Protein AF-0000000076183794 (afdb_homodimer)

Organism: Mytilus galloprovincialis (NCBI:txid29158)

Structure (mmCIF, N/CA/C/O backbone):
data_AF-0000000076183794-model_v1
#
loop_
_entity.id
_entity.type
_entity.pdbx_description
1 polymer 'Regulator of nonsense transcripts 3'
#
loop_
_atom_site.group_PDB
_atom_site.id
_atom_site.type_symbol
_atom_site.label_atom_id
_atom_site.label_alt_id
_atom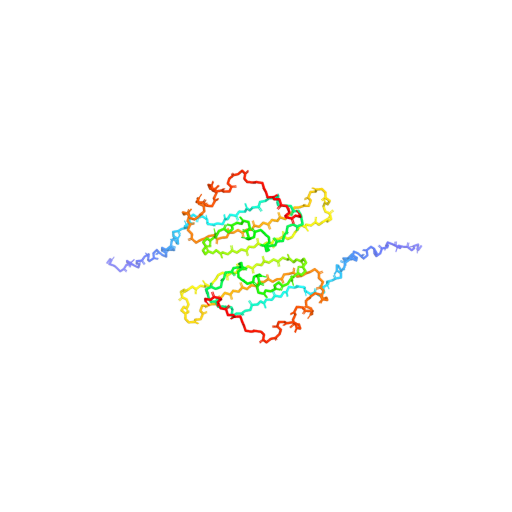_site.label_comp_id
_atom_site.label_asym_id
_atom_site.label_entity_id
_atom_site.label_seq_id
_atom_site.pdbx_PDB_ins_code
_atom_site.Cartn_x
_atom_site.Cartn_y
_atom_site.Cartn_z
_atom_site.occupancy
_atom_site.B_iso_or_equiv
_atom_site.auth_seq_id
_atom_site.auth_comp_id
_atom_site.auth_asym_id
_atom_site.auth_atom_id
_atom_site.pdbx_PDB_model_num
ATOM 1 N N . MET A 1 1 ? -16.891 21.219 58.156 1 28.23 1 MET A N 1
ATOM 2 C CA . MET A 1 1 ? -17.688 20.875 57 1 28.23 1 MET A CA 1
ATOM 3 C C . MET A 1 1 ? -16.828 20.75 55.75 1 28.23 1 MET A C 1
ATOM 5 O O . MET A 1 1 ? -17.328 20.5 54.656 1 28.23 1 MET A O 1
ATOM 9 N N . ALA A 1 2 ? -15.625 21.156 55.719 1 36 2 ALA A N 1
ATOM 10 C CA . ALA A 1 2 ? -14.844 21.609 54.562 1 36 2 ALA A CA 1
ATOM 11 C C . ALA A 1 2 ? -14.336 20.406 53.75 1 36 2 ALA A C 1
ATOM 13 O O . ALA A 1 2 ? -13.633 20.594 52.75 1 36 2 ALA A O 1
ATOM 14 N N . LEU A 1 3 ? -14.18 19.359 54.344 1 37.94 3 LEU A N 1
ATOM 15 C CA . LEU A 1 3 ? -13.203 18.344 53.969 1 37.94 3 LEU A CA 1
ATOM 16 C C . LEU A 1 3 ? -13.539 17.766 52.594 1 37.94 3 LEU A C 1
ATOM 18 O O . LEU A 1 3 ? -12.688 17.141 51.969 1 37.94 3 LEU A O 1
ATOM 22 N N . ASP A 1 4 ? -14.812 17.281 52.438 1 36.25 4 ASP A N 1
ATOM 23 C CA . ASP A 1 4 ? -14.992 16.203 51.5 1 36.25 4 ASP A CA 1
ATOM 24 C C . ASP A 1 4 ? -14.758 16.688 50.062 1 36.25 4 ASP A C 1
ATOM 26 O O . ASP A 1 4 ? -15.406 16.203 49.125 1 36.25 4 ASP A O 1
ATOM 30 N N . ASP A 1 5 ? -14.32 17.891 49.812 1 34.5 5 ASP A N 1
ATOM 31 C CA . ASP A 1 5 ? -14.117 18.391 48.438 1 34.5 5 ASP A CA 1
ATOM 32 C C . ASP A 1 5 ? -13.219 17.453 47.656 1 34.5 5 ASP A C 1
ATOM 34 O O . ASP A 1 5 ? -12.016 17.688 47.531 1 34.5 5 ASP A O 1
ATOM 38 N N . GLN A 1 6 ? -13.102 16.141 48.156 1 39.16 6 GLN A N 1
ATOM 39 C CA . GLN A 1 6 ? -12.398 15.258 47.219 1 39.16 6 GLN A CA 1
ATOM 40 C C . GLN A 1 6 ? -12.82 15.523 45.781 1 39.16 6 GLN A C 1
ATOM 42 O O . GLN A 1 6 ? -13.977 15.297 45.406 1 39.16 6 GLN A O 1
ATOM 47 N N . GLU A 1 7 ? -12.391 16.547 45.156 1 37.31 7 GLU A N 1
ATOM 48 C CA . GLU A 1 7 ? -12.422 17.047 43.781 1 37.31 7 GLU A CA 1
ATOM 49 C C . GLU A 1 7 ? -12.461 15.891 42.781 1 37.31 7 GLU A C 1
ATOM 51 O O . GLU A 1 7 ? -11.625 14.992 42.812 1 37.31 7 GLU A O 1
ATOM 56 N N . LYS A 1 8 ? -13.641 15.383 42.312 1 38.81 8 LYS A N 1
ATOM 57 C CA . LYS A 1 8 ? -14.031 14.695 41.094 1 38.81 8 LYS A CA 1
ATOM 58 C C . LYS A 1 8 ? -13.086 15.039 39.938 1 38.81 8 LYS A C 1
ATOM 60 O O . LYS A 1 8 ? -13.172 16.125 39.375 1 38.81 8 LYS A O 1
ATOM 65 N N . LYS A 1 9 ? -11.789 14.984 40.125 1 38.97 9 LYS A N 1
ATOM 66 C CA . LYS A 1 9 ? -10.93 14.945 38.938 1 38.97 9 LYS A CA 1
ATOM 67 C C . LYS A 1 9 ? -11.578 14.133 37.844 1 38.97 9 LYS A C 1
ATOM 69 O O . LYS A 1 9 ? -11.727 12.914 37.938 1 38.97 9 LYS A O 1
ATOM 74 N N . SER A 1 10 ? -12.781 14.555 37.375 1 37.31 10 SER A N 1
ATOM 75 C CA . SER A 1 10 ? -13.359 14.117 36.094 1 37.31 10 SER A CA 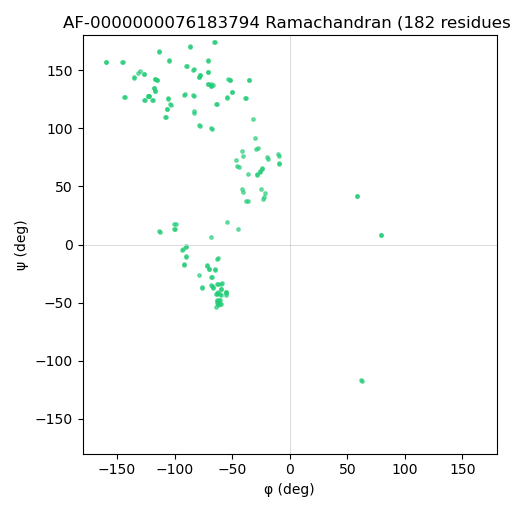1
ATOM 76 C C . SER A 1 10 ? -12.273 13.742 35.094 1 37.31 10 SER A C 1
ATOM 78 O O . SER A 1 10 ? -11.344 14.516 34.875 1 37.31 10 SER A O 1
ATOM 80 N N . SER A 1 11 ? -11.742 12.594 35.125 1 37.84 11 SER A N 1
ATOM 81 C CA . SER A 1 11 ? -11.023 11.914 34.031 1 37.84 11 SER A CA 1
ATOM 82 C C . SER A 1 11 ? -11.43 12.469 32.688 1 37.84 11 SER A C 1
ATOM 84 O O . SER A 1 11 ? -12.516 12.172 32.188 1 37.84 11 SER A O 1
ATOM 86 N N . GLU A 1 12 ? -11.633 13.812 32.438 1 35.75 12 GLU A N 1
ATOM 87 C CA . GLU A 1 12 ? -11.719 14.344 31.062 1 35.75 12 GLU A CA 1
ATOM 88 C C . GLU A 1 12 ? -10.922 13.492 30.094 1 35.75 12 GLU A C 1
ATOM 90 O O . GLU A 1 12 ? -9.688 13.445 30.172 1 35.75 12 GLU A O 1
ATOM 95 N N . ARG A 1 13 ? -11.188 12.312 29.922 1 37.16 13 ARG A N 1
ATOM 96 C CA . ARG A 1 13 ? -10.766 11.664 28.688 1 37.16 13 ARG A CA 1
ATOM 97 C C . ARG A 1 13 ? -10.609 12.672 27.547 1 37.16 13 ARG A C 1
ATOM 99 O O . ARG A 1 13 ? -11.586 13.297 27.141 1 37.16 13 ARG A O 1
ATOM 106 N N . LYS A 1 14 ? -9.672 13.688 27.594 1 39.44 14 LYS A N 1
ATOM 107 C CA . LYS A 1 14 ? -9.25 14.469 26.438 1 39.44 14 LYS A CA 1
ATOM 108 C C . LYS A 1 14 ? -9.797 13.875 25.141 1 39.44 14 LYS A C 1
ATOM 110 O O . LYS A 1 14 ? -9.484 12.734 24.797 1 39.44 14 LYS A O 1
ATOM 115 N N . ARG A 1 15 ? -11.047 13.93 24.844 1 40.22 15 ARG A N 1
ATOM 116 C CA . ARG A 1 15 ? -11.609 13.695 23.531 1 40.22 15 ARG A CA 1
ATOM 117 C C . ARG A 1 15 ? -10.57 13.953 22.438 1 40.22 15 ARG A C 1
ATOM 119 O O . ARG A 1 15 ? -10.102 15.078 22.266 1 40.22 15 ARG A O 1
ATOM 126 N N . GLU A 1 16 ? -9.609 13.25 22.359 1 42.25 16 GLU A N 1
ATOM 127 C CA . GLU A 1 16 ? -8.836 13.359 21.125 1 42.25 16 GLU A CA 1
ATOM 128 C C . GLU A 1 16 ? -9.664 13.977 20 1 42.25 16 GLU A C 1
ATOM 130 O O . GLU A 1 16 ? -10.781 13.531 19.734 1 42.25 16 GLU A O 1
ATOM 135 N N . LYS A 1 17 ? -9.984 15.234 19.875 1 46.25 17 LYS A N 1
ATOM 136 C CA . LYS A 1 17 ? -10.562 15.867 18.688 1 46.25 17 LYS A CA 1
ATOM 137 C C . LYS A 1 17 ? -10.539 14.93 17.484 1 46.25 17 LYS A C 1
ATOM 139 O O . LYS A 1 17 ? -9.469 14.531 17.031 1 46.25 17 LYS A O 1
ATOM 144 N N . GLU A 1 18 ? -11.398 14.023 17.422 1 52.69 18 GLU A N 1
ATOM 145 C CA . GLU A 1 18 ? -11.555 13.031 16.375 1 52.69 18 GLU A CA 1
ATOM 146 C C . GLU A 1 18 ? -11.461 13.672 14.984 1 52.69 18 GLU A C 1
ATOM 148 O O . GLU A 1 18 ? -12.344 14.43 14.586 1 52.69 18 GLU A O 1
ATOM 153 N N . SER A 1 19 ? -10.336 14.141 14.656 1 64.31 19 SER A N 1
ATOM 154 C CA . SER A 1 19 ? -10.18 14.641 13.297 1 64.31 19 SER A CA 1
ATOM 155 C C . SER A 1 19 ? -10.914 13.758 12.297 1 64.31 19 SER A C 1
ATOM 157 O O . SER A 1 19 ? -11.094 12.562 12.531 1 64.31 19 SER A O 1
ATOM 159 N N . PRO A 1 20 ? -11.805 14.469 11.492 1 71 20 PRO A N 1
ATOM 160 C CA . PRO A 1 20 ? -12.484 13.688 10.453 1 71 20 PRO A CA 1
ATOM 161 C C . PRO A 1 20 ? -1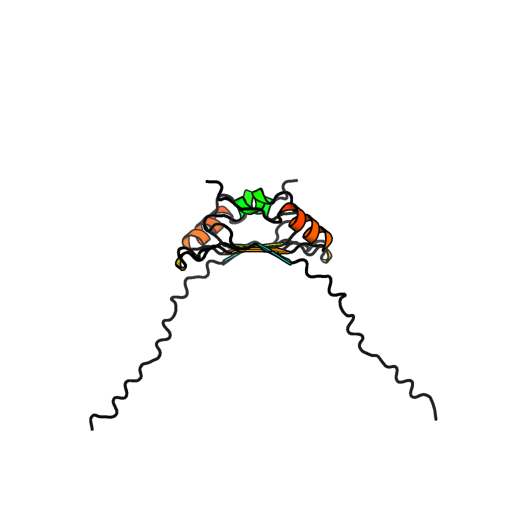1.594 12.594 9.859 1 71 20 PRO A C 1
ATOM 163 O O . PRO A 1 20 ? -10.375 12.742 9.812 1 71 20 PRO A O 1
ATOM 166 N N . PRO A 1 21 ? -12.25 11.5 9.609 1 76.06 21 PRO A N 1
ATOM 167 C CA . PRO A 1 21 ? -11.477 10.391 9.055 1 76.06 21 PRO A CA 1
ATOM 168 C C . PRO A 1 21 ? -10.703 10.773 7.789 1 76.06 21 PRO A C 1
ATOM 170 O O . PRO A 1 21 ? -11.25 11.445 6.914 1 76.06 21 PRO A O 1
ATOM 173 N N . THR A 1 22 ? -9.578 10.625 7.625 1 93.12 22 THR A N 1
ATOM 174 C CA . THR A 1 22 ? -8.734 10.961 6.488 1 93.12 22 THR A CA 1
ATOM 175 C C . THR A 1 22 ? -8.477 9.734 5.617 1 93.12 22 THR A C 1
ATOM 177 O O . THR A 1 22 ? -7.652 9.773 4.703 1 93.12 22 THR A O 1
ATOM 180 N N . LYS A 1 23 ? -9.242 8.656 5.836 1 95.25 23 LYS A N 1
ATOM 181 C CA . LYS A 1 23 ? -9.07 7.41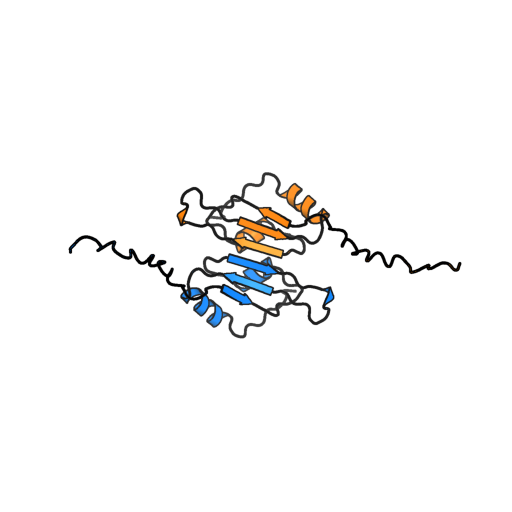4 5.086 1 95.25 23 LYS A CA 1
ATOM 182 C C . LYS A 1 23 ? -9.977 7.387 3.855 1 95.25 23 LYS A C 1
ATOM 184 O O . LYS A 1 23 ? -11.164 7.688 3.947 1 95.25 23 LYS A O 1
ATOM 189 N N . VAL A 1 24 ? -9.484 7.125 2.709 1 96.88 24 VAL A N 1
ATOM 190 C CA . VAL A 1 24 ? -10.203 7.012 1.445 1 96.88 24 VAL A CA 1
ATOM 191 C C . VAL A 1 24 ? -10.078 5.59 0.904 1 96.88 24 VAL A C 1
ATOM 193 O O . VAL A 1 24 ? -8.984 5.031 0.862 1 96.88 24 VAL A O 1
ATOM 196 N N . LEU A 1 25 ? -11.25 5.02 0.488 1 96.5 25 LEU A N 1
ATOM 197 C CA . LEU A 1 25 ? -11.281 3.719 -0.17 1 96.5 25 LEU A CA 1
ATOM 198 C C . LEU A 1 25 ? -11.539 3.869 -1.665 1 96.5 25 LEU A C 1
ATOM 200 O O . LEU A 1 25 ? -12.469 4.574 -2.068 1 96.5 25 LEU A O 1
ATOM 204 N N . ILE A 1 26 ? -10.703 3.336 -2.471 1 97.06 26 ILE A N 1
ATOM 205 C CA . ILE A 1 26 ? -10.898 3.229 -3.912 1 97.06 26 ILE A CA 1
ATOM 206 C C . ILE A 1 26 ? -11.289 1.8 -4.277 1 97.06 26 ILE A C 1
ATOM 208 O O . ILE A 1 26 ? -10.516 0.864 -4.078 1 97.06 26 ILE A O 1
ATOM 212 N N . ARG A 1 27 ? -12.477 1.736 -4.863 1 95.25 27 ARG A N 1
ATOM 213 C CA . ARG A 1 27 ? -13.031 0.417 -5.148 1 95.25 27 ARG A CA 1
ATOM 214 C C . ARG A 1 27 ? -13.117 0.173 -6.652 1 95.25 27 ARG A C 1
ATOM 216 O O . ARG A 1 27 ? -12.883 1.085 -7.449 1 95.25 27 ARG A O 1
ATOM 223 N N . ARG A 1 28 ? -13.328 -1.072 -6.984 1 94.44 28 ARG A N 1
ATOM 224 C CA . ARG A 1 28 ? -13.594 -1.55 -8.336 1 94.44 28 ARG A CA 1
ATOM 225 C C . ARG A 1 28 ? -12.445 -1.19 -9.273 1 94.44 28 ARG A C 1
ATOM 227 O O . ARG A 1 28 ? -12.672 -0.685 -10.375 1 94.44 28 ARG A O 1
ATOM 234 N N . LEU A 1 29 ? -11.328 -1.351 -8.789 1 96.25 29 LEU A N 1
ATOM 235 C CA . LEU A 1 29 ? -10.141 -1.219 -9.625 1 96.25 29 LEU A CA 1
ATOM 236 C C . LEU A 1 29 ? -9.93 -2.471 -10.469 1 96.25 29 LEU A C 1
ATOM 238 O O . LEU A 1 29 ? -10.219 -3.582 -10.023 1 96.25 29 LEU A O 1
ATOM 242 N N . PRO A 1 30 ? -9.414 -2.268 -11.664 1 95.5 30 PRO A N 1
ATOM 243 C CA . PRO A 1 30 ? -9.172 -3.439 -12.508 1 95.5 30 PRO A CA 1
ATOM 244 C C . PRO A 1 30 ? -8.367 -4.523 -11.789 1 95.5 30 PRO A C 1
ATOM 246 O O . PRO A 1 30 ? -7.441 -4.211 -11.031 1 95.5 30 PRO A O 1
ATOM 249 N N . PRO A 1 31 ? -8.727 -5.797 -12.039 1 95.44 31 PRO A N 1
ATOM 250 C CA . PRO A 1 31 ? -8.055 -6.891 -11.336 1 95.44 31 PRO A CA 1
ATOM 251 C C . PRO A 1 31 ? -6.574 -7 -11.688 1 95.44 31 PRO A C 1
ATOM 253 O O . PRO A 1 31 ? -5.797 -7.57 -10.914 1 95.44 31 PRO A O 1
ATOM 256 N N . SER A 1 32 ? -6.113 -6.492 -12.758 1 93.5 32 SER A N 1
ATOM 257 C CA . SER A 1 32 ? -4.73 -6.602 -13.211 1 93.5 32 SER A CA 1
ATOM 258 C C . SER A 1 32 ? -3.9 -5.41 -12.742 1 93.5 32 SER A C 1
ATOM 260 O O . SER A 1 32 ? -2.688 -5.371 -12.961 1 93.5 32 SER A O 1
ATOM 262 N N . LEU A 1 33 ? -4.492 -4.477 -12.133 1 94.75 33 LEU A N 1
ATOM 263 C CA . LEU A 1 33 ? -3.795 -3.275 -11.68 1 94.75 33 LEU A CA 1
ATOM 264 C C . LEU A 1 33 ? -2.801 -3.605 -10.578 1 94.75 33 LEU A C 1
ATOM 266 O O . LEU A 1 33 ? -3.111 -4.383 -9.672 1 94.75 33 LEU A O 1
ATOM 270 N N . THR A 1 34 ? -1.667 -3.021 -10.672 1 94.19 34 THR A N 1
ATOM 271 C CA . THR A 1 34 ? -0.65 -3.193 -9.641 1 94.19 34 THR A CA 1
ATOM 272 C C . THR A 1 34 ? -0.555 -1.95 -8.758 1 94.19 34 THR A C 1
ATOM 274 O O . THR A 1 34 ? -0.988 -0.867 -9.156 1 94.19 34 THR A O 1
ATOM 277 N N . PRO A 1 35 ? -0.041 -2.102 -7.625 1 96.38 35 PRO A N 1
ATOM 278 C CA . PRO A 1 35 ? 0.132 -0.91 -6.789 1 96.38 35 PRO A CA 1
ATOM 279 C C . PRO A 1 35 ? 1.025 0.142 -7.445 1 96.38 35 PRO A C 1
ATOM 281 O O . PRO A 1 35 ? 0.788 1.343 -7.285 1 96.38 35 PRO A O 1
ATOM 284 N N . GLU A 1 36 ? 1.992 -0.258 -8.188 1 94.06 36 GLU A N 1
ATOM 285 C CA . GLU A 1 36 ? 2.879 0.667 -8.883 1 94.06 36 GLU A CA 1
ATOM 286 C C . GLU A 1 36 ? 2.107 1.518 -9.891 1 94.06 36 GLU A C 1
ATOM 288 O O . GLU A 1 36 ? 2.232 2.744 -9.898 1 94.06 36 GLU A O 1
ATOM 293 N N . THR A 1 37 ? 1.378 0.816 -10.68 1 93.31 37 THR A N 1
ATOM 294 C CA . THR A 1 37 ? 0.623 1.493 -11.734 1 93.31 37 THR A CA 1
ATOM 295 C C . THR A 1 37 ? -0.412 2.439 -11.125 1 93.31 37 THR A C 1
ATOM 297 O O . THR A 1 37 ? -0.591 3.561 -11.609 1 93.31 37 THR A O 1
ATOM 300 N N . LEU A 1 38 ? -1.049 2.021 -10.117 1 95.88 38 LEU A N 1
ATOM 301 C CA . LEU A 1 38 ? -2.057 2.865 -9.484 1 95.88 38 LEU A CA 1
ATOM 302 C C . LEU A 1 38 ? -1.426 4.137 -8.922 1 95.88 38 LEU A C 1
ATOM 304 O O . LEU A 1 38 ? -1.926 5.238 -9.164 1 95.88 38 LEU A O 1
ATOM 308 N N . LEU A 1 39 ? -0.35 3.951 -8.211 1 95.88 39 LEU A N 1
ATOM 309 C CA . LEU A 1 39 ? 0.295 5.105 -7.59 1 95.88 39 LEU A CA 1
ATOM 310 C C . LEU A 1 39 ? 0.799 6.078 -8.656 1 95.88 39 LEU A C 1
ATOM 312 O O . LEU A 1 39 ? 0.771 7.293 -8.453 1 95.88 39 LEU A O 1
ATOM 316 N N . GLU A 1 40 ? 1.203 5.523 -9.711 1 92.94 40 GLU A N 1
ATOM 317 C CA . GLU A 1 40 ? 1.603 6.383 -10.82 1 92.94 40 GLU A CA 1
ATOM 318 C C . GLU A 1 40 ? 0.42 7.191 -11.344 1 92.94 40 GLU A C 1
ATOM 320 O O . GLU A 1 40 ? 0.552 8.391 -11.617 1 92.94 40 GLU A O 1
ATOM 325 N N . GLN A 1 41 ? -0.702 6.59 -11.469 1 92.75 41 GLN A N 1
ATOM 326 C CA . GLN A 1 41 ? -1.896 7.258 -11.977 1 92.75 41 GLN A CA 1
ATOM 327 C C . GLN A 1 41 ? -2.396 8.312 -11 1 92.75 41 GLN A C 1
ATOM 329 O O . GLN A 1 41 ? -2.926 9.352 -11.406 1 92.75 41 GLN A O 1
ATOM 334 N N . LEU A 1 42 ? -2.135 8.109 -9.789 1 95.06 42 LEU A N 1
ATOM 335 C CA . LEU A 1 42 ? -2.648 9 -8.75 1 95.06 42 LEU A CA 1
ATOM 336 C C . LEU A 1 42 ? -1.673 10.141 -8.477 1 95.06 42 LEU A C 1
ATOM 338 O O . LEU A 1 42 ? -2.012 11.102 -7.781 1 95.06 42 LEU A O 1
ATOM 342 N N . SER A 1 43 ? -0.501 10.055 -9.016 1 92.5 43 SER A N 1
ATOM 343 C CA . SER A 1 43 ? 0.547 11.023 -8.703 1 92.5 43 SER A CA 1
ATOM 344 C C . SER A 1 43 ? 0.242 12.383 -9.32 1 92.5 43 SER A C 1
ATOM 346 O O . SER A 1 43 ? -0.325 12.469 -10.414 1 92.5 43 SER A O 1
ATOM 348 N N . PRO A 1 44 ? 0.748 13.352 -8.508 1 93.81 44 PRO A N 1
ATOM 349 C CA . PRO A 1 44 ? 1.386 13.383 -7.188 1 93.81 44 PRO A CA 1
ATOM 350 C C . PRO A 1 44 ? 0.381 13.281 -6.043 1 93.81 44 PRO A C 1
ATOM 352 O O . PRO A 1 44 ? -0.743 13.781 -6.152 1 93.81 44 PRO A O 1
ATOM 355 N N . LEU A 1 45 ? 0.769 12.625 -5.012 1 94.75 45 LEU A N 1
ATOM 356 C CA . LEU A 1 45 ? -0.021 12.531 -3.787 1 94.75 45 LEU A CA 1
ATOM 357 C C . LEU A 1 45 ? 0.716 13.172 -2.615 1 94.75 45 LEU A C 1
ATOM 359 O O . LEU A 1 45 ? 1.943 13.094 -2.529 1 94.75 45 LEU A O 1
ATOM 363 N N . PRO A 1 46 ? -0.064 13.828 -1.787 1 93.81 46 PRO A N 1
ATOM 364 C CA . PRO A 1 46 ? 0.57 14.242 -0.534 1 93.81 46 PRO A CA 1
ATOM 365 C C . PRO A 1 46 ? 0.99 13.062 0.337 1 93.81 46 PRO A C 1
ATOM 367 O O . PRO A 1 46 ? 0.766 11.906 -0.035 1 93.81 46 PRO A O 1
ATOM 370 N N . SER A 1 47 ? 1.688 13.352 1.469 1 93.25 47 SER A N 1
ATOM 371 C CA . SER A 1 47 ? 2.051 12.297 2.41 1 93.25 47 SER A CA 1
ATOM 372 C C . SER A 1 47 ? 0.841 11.445 2.775 1 93.25 47 SER A C 1
ATOM 374 O O . SER A 1 47 ? -0.23 11.969 3.082 1 93.25 47 SER A O 1
ATOM 376 N N . HIS A 1 48 ? 1.062 10.203 2.688 1 96.25 48 HIS A N 1
ATOM 377 C CA . HIS A 1 48 ? -0.082 9.32 2.881 1 96.25 48 HIS A CA 1
ATOM 378 C C . HIS A 1 48 ? 0.367 7.906 3.244 1 96.25 48 HIS A C 1
ATOM 380 O O . HIS A 1 48 ? 1.521 7.539 3.014 1 96.25 48 HIS A O 1
ATOM 386 N N . GLU A 1 49 ? -0.503 7.172 3.881 1 96.88 49 GLU A N 1
ATOM 387 C CA . GLU A 1 49 ? -0.423 5.719 3.965 1 96.88 49 GLU A CA 1
ATOM 388 C C . GLU A 1 49 ? -1.163 5.059 2.805 1 96.88 49 GLU A C 1
ATOM 390 O O . GLU A 1 49 ? -2.119 5.621 2.27 1 96.88 49 GLU A O 1
ATOM 395 N N . PHE A 1 50 ? -0.737 3.904 2.48 1 98.44 50 PHE A N 1
ATOM 396 C CA . PHE A 1 50 ? -1.282 3.256 1.293 1 98.44 50 PHE A CA 1
ATOM 397 C C . PHE A 1 50 ? -1.417 1.754 1.51 1 98.44 50 PHE A C 1
ATOM 399 O O . PHE A 1 50 ? -0.469 1.097 1.945 1 98.44 50 PHE A O 1
ATOM 406 N N . TYR A 1 51 ? -2.625 1.25 1.266 1 98 51 TYR A N 1
ATOM 407 C CA . TYR A 1 51 ? -2.914 -0.177 1.346 1 98 51 TYR A CA 1
ATOM 408 C C . TYR A 1 51 ? -3.539 -0.681 0.051 1 98 51 TYR A C 1
ATOM 410 O O . TYR A 1 51 ? -4.57 -0.167 -0.389 1 98 51 TYR A O 1
ATOM 418 N N . PHE A 1 52 ? -2.943 -1.668 -0.527 1 98.69 52 PHE A N 1
ATOM 419 C CA . PHE A 1 52 ? -3.383 -2.242 -1.794 1 98.69 52 PHE A CA 1
ATOM 420 C C . PHE A 1 52 ? -3.684 -3.727 -1.64 1 98.69 52 PHE A C 1
ATOM 422 O O . PHE A 1 52 ? -2.834 -4.496 -1.183 1 98.69 52 PHE A O 1
ATOM 429 N N . VAL A 1 53 ? -4.84 -4.086 -2.072 1 97.31 53 VAL A N 1
ATOM 430 C CA . VAL A 1 53 ? -5.309 -5.465 -1.977 1 97.31 53 VAL A CA 1
ATOM 431 C C . VAL A 1 53 ? -5.582 -6.016 -3.375 1 97.31 53 VAL A C 1
ATOM 433 O O . VAL A 1 53 ? -6.391 -5.465 -4.121 1 97.31 53 VAL A O 1
ATOM 436 N N . ARG A 1 54 ? -4.957 -7.082 -3.656 1 95.88 54 ARG A N 1
ATOM 437 C CA . ARG A 1 54 ? -5.113 -7.68 -4.98 1 95.88 54 ARG A CA 1
ATOM 438 C C . ARG A 1 54 ? -6.504 -8.281 -5.145 1 95.88 54 ARG A C 1
ATOM 440 O O . ARG A 1 54 ? -7.156 -8.633 -4.16 1 95.88 54 ARG A O 1
ATOM 447 N N . ALA A 1 55 ? -6.832 -8.398 -6.422 1 95.75 55 ALA A N 1
ATOM 448 C CA . ALA A 1 55 ? -8.117 -9.023 -6.734 1 95.75 55 ALA A CA 1
ATOM 449 C C . ALA A 1 55 ? -8.109 -10.508 -6.383 1 95.75 55 ALA A C 1
ATOM 451 O O . ALA A 1 55 ? -7.098 -11.195 -6.578 1 95.75 55 ALA A O 1
ATOM 452 N N . ASP A 1 56 ? -9.203 -10.953 -5.766 1 94.81 56 ASP A N 1
ATOM 453 C CA . ASP A 1 56 ? -9.453 -12.383 -5.629 1 94.81 56 ASP A CA 1
ATOM 454 C C . ASP A 1 56 ? -9.984 -12.977 -6.934 1 94.81 56 ASP A C 1
ATOM 456 O O . ASP A 1 56 ? -11.172 -12.844 -7.238 1 94.81 56 ASP A O 1
ATOM 460 N N . MET A 1 57 ? -9.086 -13.633 -7.617 1 93.56 57 MET A N 1
ATOM 461 C CA . MET A 1 57 ? -9.406 -14.062 -8.977 1 93.56 57 MET A CA 1
ATOM 462 C C . MET A 1 57 ? -10.453 -15.172 -8.961 1 93.56 57 MET A C 1
ATOM 464 O O . MET A 1 57 ? -11.086 -15.438 -9.984 1 93.56 57 MET A O 1
ATOM 468 N N . SER A 1 58 ? -10.57 -15.828 -7.855 1 95 58 SER A N 1
ATOM 469 C CA . SER A 1 58 ? -11.586 -16.875 -7.77 1 95 58 SER A CA 1
ATOM 470 C C . SER A 1 58 ? -12.992 -16.312 -7.941 1 95 58 SER A C 1
ATOM 472 O O . SER A 1 58 ? -13.93 -17.047 -8.227 1 95 58 SER A O 1
ATOM 474 N N . LEU A 1 59 ? -13.164 -15.086 -7.906 1 96.06 59 LEU A N 1
ATOM 475 C CA . LEU A 1 59 ? -14.461 -14.43 -7.992 1 96.06 59 LEU A CA 1
ATOM 476 C C . LEU A 1 59 ? -14.82 -14.125 -9.438 1 96.06 59 LEU A C 1
ATOM 478 O O . LEU A 1 59 ? -15.898 -13.594 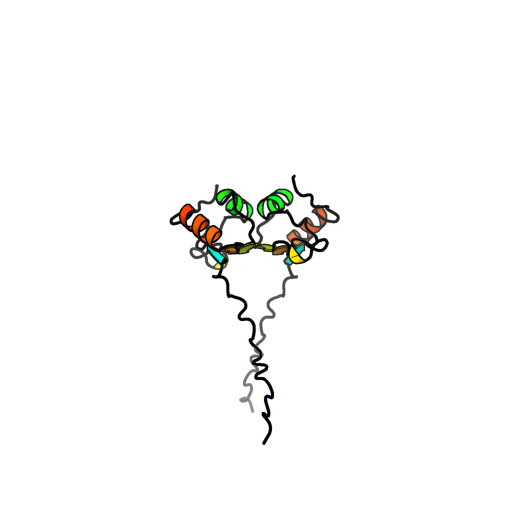-9.719 1 96.06 59 LEU A O 1
ATOM 482 N N . GLY A 1 60 ? -13.938 -14.445 -10.367 1 95.38 60 GLY A N 1
ATOM 483 C CA . GLY A 1 60 ? -14.227 -14.297 -11.781 1 95.38 60 GLY A CA 1
ATOM 484 C C . GLY A 1 60 ? -14.477 -12.852 -12.195 1 95.38 60 GLY A C 1
ATOM 485 O O . GLY A 1 60 ? -13.633 -11.984 -11.969 1 95.38 60 GLY A O 1
ATOM 486 N N . GLN A 1 61 ? -15.672 -12.586 -12.664 1 94.5 61 GLN A N 1
ATOM 487 C CA . GLN A 1 61 ? -16.031 -11.281 -13.195 1 94.5 61 GLN A CA 1
ATOM 488 C C . GLN A 1 61 ? -16.156 -10.242 -12.086 1 94.5 61 GLN A C 1
ATOM 490 O O . GLN A 1 61 ? -16.109 -9.039 -12.344 1 94.5 61 GLN A O 1
ATOM 495 N N . ASN A 1 62 ? -16.281 -10.688 -10.852 1 96 62 ASN A N 1
ATOM 496 C CA . ASN A 1 62 ? -16.438 -9.781 -9.727 1 96 62 ASN A CA 1
ATOM 497 C C . ASN A 1 62 ? -15.117 -9.586 -8.984 1 96 62 ASN A C 1
ATOM 499 O O . ASN A 1 62 ? -15.102 -9.141 -7.832 1 96 62 ASN A O 1
ATOM 503 N N . ALA A 1 63 ? -14.031 -9.977 -9.742 1 97 63 ALA A N 1
ATOM 504 C CA . ALA A 1 63 ? -12.711 -9.797 -9.148 1 97 63 ALA A CA 1
ATOM 505 C C . ALA A 1 63 ? -12.211 -8.375 -9.336 1 97 63 ALA A C 1
ATOM 507 O O . ALA A 1 63 ? -11.961 -7.938 -10.461 1 97 63 ALA A O 1
ATOM 508 N N . PHE A 1 64 ? -12.094 -7.664 -8.203 1 95.81 64 PHE A N 1
ATOM 509 C CA . PHE A 1 64 ? -11.594 -6.297 -8.25 1 95.81 64 PHE A CA 1
ATOM 510 C C . PHE A 1 64 ? -10.484 -6.086 -7.227 1 95.81 64 PHE A C 1
ATOM 512 O O . PHE A 1 64 ? -10.469 -6.75 -6.188 1 95.81 64 PHE A O 1
ATOM 519 N N . THR A 1 65 ? -9.625 -5.227 -7.602 1 96.44 65 THR A N 1
ATOM 520 C CA . THR A 1 65 ? -8.625 -4.738 -6.656 1 96.44 65 THR A CA 1
ATOM 521 C C . THR A 1 65 ? -9.188 -3.6 -5.812 1 96.44 65 THR A C 1
ATOM 523 O O . THR A 1 65 ? -10.117 -2.904 -6.234 1 96.44 65 THR A O 1
ATOM 526 N N . ARG A 1 66 ? -8.672 -3.494 -4.586 1 97.44 66 ARG A N 1
ATOM 527 C CA . ARG A 1 66 ? -9.023 -2.377 -3.717 1 97.44 66 ARG A CA 1
ATOM 528 C C . ARG A 1 66 ? -7.773 -1.663 -3.213 1 97.44 66 ARG A C 1
ATOM 530 O O . ARG A 1 66 ? -6.715 -2.281 -3.057 1 97.44 66 ARG A O 1
ATOM 537 N N . ALA A 1 67 ? -7.965 -0.362 -3.047 1 98.06 67 ALA A N 1
ATOM 538 C CA . ALA A 1 67 ? -6.879 0.405 -2.439 1 98.06 67 ALA A CA 1
ATOM 539 C C . ALA A 1 67 ? -7.41 1.362 -1.377 1 98.06 67 ALA A C 1
ATOM 541 O O . ALA A 1 67 ? -8.492 1.928 -1.53 1 98.06 67 ALA A O 1
ATOM 542 N N . TYR A 1 68 ? -6.625 1.524 -0.324 1 98 68 TYR A N 1
ATOM 543 C CA . TYR A 1 68 ? -6.887 2.471 0.754 1 98 68 TYR A CA 1
ATOM 544 C C . TYR A 1 68 ? -5.777 3.51 0.852 1 98 68 TYR A C 1
ATOM 546 O O . TYR A 1 68 ? -4.594 3.168 0.803 1 98 68 TYR A O 1
ATOM 554 N N . ILE A 1 69 ? -6.258 4.711 0.984 1 97.81 69 ILE A N 1
ATOM 555 C CA . ILE A 1 69 ? -5.316 5.793 1.235 1 97.81 69 ILE A CA 1
ATOM 556 C C . ILE A 1 69 ? -5.691 6.516 2.527 1 97.81 69 ILE A C 1
ATOM 558 O O . ILE A 1 69 ? -6.852 6.875 2.73 1 97.81 69 ILE A O 1
ATOM 562 N N . ASN A 1 70 ? -4.742 6.648 3.393 1 96.75 70 ASN A N 1
ATOM 563 C CA . ASN A 1 70 ? -4.914 7.469 4.59 1 96.75 70 ASN A CA 1
ATOM 564 C C . ASN A 1 70 ? -4.109 8.766 4.5 1 96.75 70 ASN A C 1
ATOM 566 O O . ASN A 1 70 ? -2.883 8.742 4.613 1 96.75 70 ASN A O 1
ATOM 570 N N . PHE A 1 71 ? -4.844 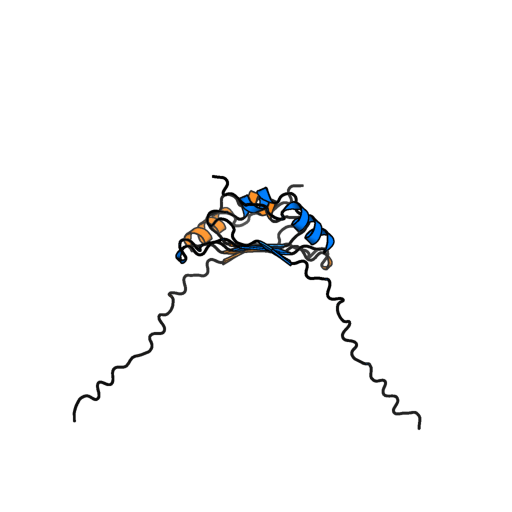9.852 4.359 1 96.12 71 PHE A N 1
ATOM 571 C CA . PHE A 1 71 ? -4.191 11.156 4.254 1 96.12 71 PHE A CA 1
ATOM 572 C C . PHE A 1 71 ? -3.941 11.742 5.637 1 96.12 71 PHE A C 1
ATOM 574 O O . PHE A 1 71 ? -4.422 11.211 6.641 1 96.12 71 PHE A O 1
ATOM 581 N N . GLN A 1 72 ? -3.158 12.836 5.559 1 91.94 72 GLN A N 1
ATOM 582 C CA . GLN A 1 72 ? -2.805 13.477 6.824 1 91.94 72 GLN A CA 1
ATOM 583 C C . GLN A 1 72 ? -3.805 14.57 7.188 1 91.94 72 GLN A C 1
ATOM 585 O O . GLN A 1 72 ? -3.855 15.016 8.336 1 91.94 72 GLN A O 1
ATOM 590 N N . SER A 1 73 ? -4.594 15.031 6.223 1 93.25 73 SER A N 1
ATOM 591 C CA . SER A 1 73 ? -5.543 16.109 6.484 1 93.25 73 SER A CA 1
ATOM 592 C C . SER A 1 73 ? -6.824 15.93 5.676 1 93.25 73 SER A C 1
ATOM 594 O O . SER A 1 73 ? -6.816 15.281 4.625 1 93.25 73 SER A O 1
ATOM 596 N N . TYR A 1 74 ? -7.852 16.547 6.18 1 93.56 74 TYR A N 1
ATOM 597 C CA . TYR A 1 74 ? -9.117 16.5 5.465 1 93.56 74 TYR A CA 1
ATOM 598 C C . TYR A 1 74 ? -9.039 17.281 4.16 1 93.56 74 TYR A C 1
ATOM 600 O O . TYR A 1 74 ? -9.727 16.953 3.189 1 93.56 74 TYR A O 1
ATOM 608 N N . GLU A 1 75 ? -8.297 18.344 4.203 1 95.38 75 GLU A N 1
ATOM 609 C CA . GLU A 1 75 ? -8.086 19.125 2.984 1 95.38 75 GLU A CA 1
ATOM 610 C C . GLU A 1 75 ? -7.523 18.25 1.865 1 95.38 75 GLU A C 1
ATOM 612 O O . GLU A 1 75 ? -7.957 18.359 0.715 1 95.38 75 GLU A O 1
ATOM 617 N N . ASP A 1 76 ? -6.617 17.391 2.203 1 95.94 76 ASP A N 1
ATOM 618 C CA . ASP A 1 76 ? -6.023 16.484 1.217 1 95.94 76 ASP A CA 1
ATOM 619 C C . ASP A 1 76 ? -7.051 15.492 0.687 1 95.94 76 ASP A C 1
ATOM 621 O O . ASP A 1 76 ? -7.027 15.133 -0.492 1 95.94 76 ASP A O 1
ATOM 625 N N . VAL A 1 77 ? -7.914 15.047 1.559 1 95.94 77 VAL A N 1
ATOM 626 C CA . VAL A 1 77 ? -8.984 14.148 1.144 1 95.94 77 VAL A CA 1
ATOM 627 C C . VAL A 1 77 ? -9.867 14.836 0.111 1 95.94 77 VAL A C 1
ATOM 629 O O . VAL A 1 77 ? -10.195 14.258 -0.928 1 95.94 77 VAL A O 1
ATOM 632 N N . TYR A 1 78 ? -10.242 16.047 0.427 1 94.62 78 TYR A N 1
ATOM 633 C CA . TYR A 1 78 ? -11.109 16.812 -0.454 1 94.62 78 TYR A CA 1
ATOM 634 C C . TYR A 1 78 ? -10.461 17.016 -1.819 1 94.62 78 TYR A C 1
ATOM 636 O O . TYR A 1 78 ? -11.102 16.797 -2.852 1 94.62 78 TYR A O 1
ATOM 644 N N . ASN A 1 79 ? -9.242 17.484 -1.859 1 96 79 ASN A N 1
ATOM 645 C CA . ASN A 1 79 ? -8.516 17.688 -3.107 1 96 79 ASN A CA 1
ATOM 646 C C . ASN A 1 79 ? -8.438 16.422 -3.936 1 96 79 ASN A C 1
ATOM 648 O O . ASN A 1 79 ? -8.602 16.453 -5.156 1 96 79 ASN A O 1
ATOM 652 N N . PHE A 1 80 ? -8.188 15.344 -3.219 1 96.38 80 PHE A N 1
ATOM 653 C CA . PHE A 1 80 ? -8.102 14.055 -3.893 1 96.38 80 PHE A CA 1
ATOM 654 C C . PHE A 1 80 ? -9.445 13.688 -4.527 1 96.38 80 PHE A C 1
ATOM 656 O O . PHE A 1 80 ? -9.492 13.289 -5.691 1 96.38 80 PHE A O 1
ATOM 663 N N . ARG A 1 81 ? -10.477 13.758 -3.824 1 94.38 81 ARG A N 1
ATOM 664 C CA . ARG A 1 81 ? -11.805 13.414 -4.32 1 94.38 81 ARG A CA 1
ATOM 665 C C . ARG A 1 81 ? -12.195 14.289 -5.504 1 94.38 81 ARG A C 1
ATOM 667 O O . ARG A 1 81 ? -12.766 13.805 -6.484 1 94.38 81 ARG A O 1
ATOM 674 N N . ASP A 1 82 ? -11.906 15.555 -5.371 1 95.31 82 ASP A N 1
ATOM 675 C CA . ASP A 1 82 ? -12.211 16.484 -6.449 1 95.31 82 ASP A CA 1
ATOM 676 C C . ASP A 1 82 ? -11.484 16.109 -7.734 1 95.31 82 ASP A C 1
ATOM 678 O O . ASP A 1 82 ? -12.039 16.219 -8.828 1 95.31 82 ASP A O 1
ATOM 682 N N . GLN A 1 83 ? -10.336 15.695 -7.59 1 93.94 83 GLN A N 1
ATOM 683 C CA . GLN A 1 83 ? -9.516 15.359 -8.742 1 93.94 83 GLN A CA 1
ATOM 684 C C . GLN A 1 83 ? -9.938 14.023 -9.344 1 93.94 83 GLN A C 1
ATOM 686 O O . GLN A 1 83 ? -9.914 13.852 -10.57 1 93.94 83 GLN A O 1
ATOM 691 N N . PHE A 1 84 ? -10.312 13.109 -8.516 1 93.56 84 PHE A N 1
ATOM 692 C CA . PHE A 1 84 ? -10.516 11.758 -9.031 1 93.56 84 PHE A CA 1
ATOM 693 C C . PHE A 1 84 ? -11.984 11.367 -8.953 1 93.56 84 PHE A C 1
ATOM 695 O O . PHE A 1 84 ? -12.336 10.195 -9.133 1 93.56 84 PHE A O 1
ATOM 702 N N . ASP A 1 85 ? -12.727 12.297 -8.703 1 90 85 ASP A N 1
ATOM 703 C CA . ASP A 1 85 ? -14.164 12.016 -8.703 1 90 85 ASP A CA 1
ATOM 704 C C . ASP A 1 85 ? -14.641 11.594 -10.094 1 90 85 ASP A C 1
ATOM 706 O O . ASP A 1 85 ? -14.406 12.305 -11.07 1 90 85 ASP A O 1
ATOM 710 N N . GLY A 1 86 ? -15.211 10.422 -10.281 1 88.38 86 GLY A N 1
ATOM 711 C CA . GLY A 1 86 ? -15.695 9.914 -11.562 1 88.38 86 GLY A CA 1
ATOM 712 C C . GLY A 1 86 ? -14.586 9.375 -12.445 1 88.38 86 GLY A C 1
ATOM 713 O O . GLY A 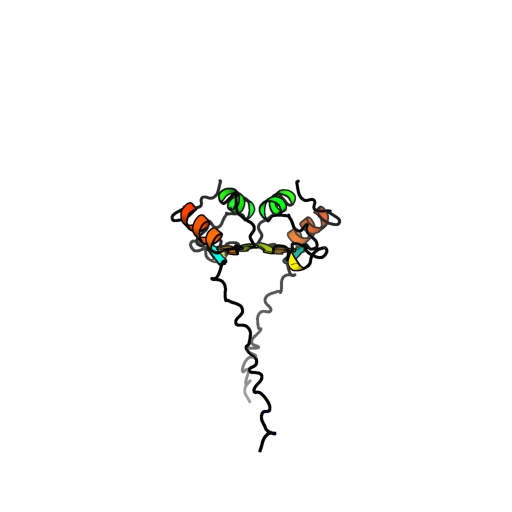1 86 ? -14.805 9.109 -13.625 1 88.38 86 GLY A O 1
ATOM 714 N N . TYR A 1 87 ? -13.469 9.289 -11.906 1 89.44 87 TYR A N 1
ATOM 715 C CA . TYR A 1 87 ? -12.32 8.805 -12.664 1 89.44 87 TYR A CA 1
ATOM 716 C C . TYR A 1 87 ? -12.445 7.309 -12.93 1 89.44 87 TYR A C 1
ATOM 718 O O . TYR A 1 87 ? -12.898 6.551 -12.07 1 89.44 87 TYR A O 1
ATOM 726 N N . VAL A 1 88 ? -12.109 6.898 -14.141 1 89.31 88 VAL A N 1
ATOM 727 C CA . VAL A 1 88 ? -12.094 5.492 -14.516 1 89.31 88 VAL A CA 1
ATOM 728 C C . VAL A 1 88 ? -10.656 5 -14.633 1 89.31 88 VAL A C 1
ATOM 730 O O . VAL A 1 88 ? -9.875 5.527 -15.43 1 89.31 88 VAL A O 1
ATOM 733 N N . PHE A 1 89 ? -10.344 4.043 -13.758 1 90.06 89 PHE A N 1
ATOM 734 C CA . PHE A 1 89 ? -8.992 3.496 -13.789 1 90.06 89 PHE A CA 1
ATOM 735 C C . PHE A 1 89 ? -8.875 2.402 -14.844 1 90.06 89 PHE A C 1
ATOM 737 O O . PHE A 1 89 ? -9.73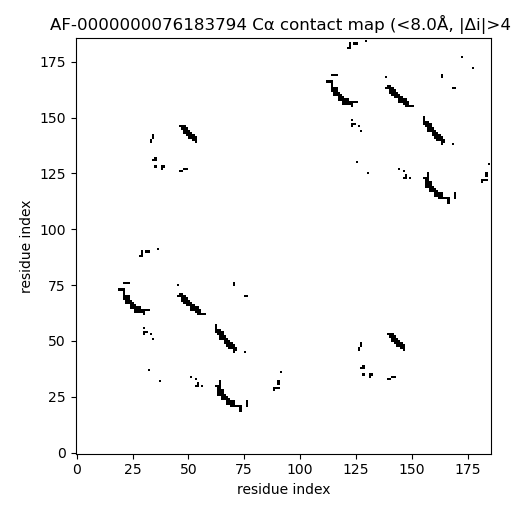4 1.522 -14.93 1 90.06 89 PHE A O 1
ATOM 744 N N . VAL A 1 90 ? -7.824 2.592 -15.703 1 83 90 VAL A N 1
ATOM 745 C CA . VAL A 1 90 ? -7.594 1.626 -16.781 1 83 90 VAL A CA 1
ATOM 746 C C . VAL A 1 90 ? -6.254 0.927 -16.562 1 83 90 VAL A C 1
ATOM 748 O O . VAL A 1 90 ? -5.363 1.468 -15.906 1 83 90 VAL A O 1
ATOM 751 N N . ASP A 1 91 ? -6.219 -0.437 -16.875 1 75.81 91 ASP A N 1
ATOM 752 C CA . ASP A 1 91 ? -4.973 -1.192 -16.812 1 75.81 91 ASP A CA 1
ATOM 753 C C . ASP A 1 91 ? -3.992 -0.733 -17.891 1 75.81 91 ASP A C 1
ATOM 755 O O . ASP A 1 91 ? -4.406 -0.241 -18.938 1 75.81 91 ASP A O 1
ATOM 759 N N . GLY A 1 92 ? -3.066 0.06 -17.609 1 59.09 92 GLY A N 1
ATOM 760 C CA . GLY A 1 92 ? -2.109 0.365 -18.656 1 59.09 92 GLY A CA 1
ATOM 761 C C . GLY A 1 92 ? -1.713 -0.85 -19.484 1 59.09 92 GLY A C 1
ATOM 762 O O . GLY A 1 92 ? -0.699 -1.491 -19.203 1 59.09 92 GLY A O 1
ATOM 763 N N . LYS A 1 93 ? -2.537 -1.603 -19.875 1 47.5 93 LYS A N 1
ATOM 764 C CA . LYS A 1 93 ? -1.975 -2.432 -20.938 1 47.5 93 LYS A CA 1
ATOM 765 C C . LYS A 1 93 ? -1.738 -1.615 -22.203 1 47.5 93 LYS A C 1
ATOM 767 O O . LYS A 1 93 ? -2.42 -0.615 -22.453 1 47.5 93 LYS A O 1
ATOM 772 N N . MET B 1 1 ? -26.438 -57.656 17.875 1 29.17 1 MET B N 1
ATOM 773 C CA . MET B 1 1 ? -25.203 -57 18.266 1 29.17 1 MET B CA 1
ATOM 774 C C . MET B 1 1 ? -24.703 -56.062 17.156 1 29.17 1 MET B C 1
ATOM 776 O O . MET B 1 1 ? -23.5 -55.969 16.922 1 29.17 1 MET B O 1
ATOM 780 N N . ALA B 1 2 ? -25.438 -55.75 16.219 1 35.44 2 ALA B N 1
ATOM 781 C CA . ALA B 1 2 ? -25 -55.062 15.008 1 35.44 2 ALA B CA 1
ATOM 782 C C . ALA B 1 2 ? -24.25 -53.781 15.344 1 35.44 2 ALA B C 1
ATOM 784 O O . ALA B 1 2 ? -24.375 -53.25 16.453 1 35.44 2 ALA B O 1
ATOM 785 N N . LEU B 1 3 ? -23.156 -53.562 14.453 1 35.06 3 LEU B N 1
ATOM 786 C CA . LEU B 1 3 ? -22.125 -52.594 14.133 1 35.06 3 LEU B CA 1
ATOM 787 C C . LEU B 1 3 ? -22.719 -51.188 14.055 1 35.06 3 LEU B C 1
ATOM 789 O O . LEU B 1 3 ? -23.562 -50.906 13.188 1 35.06 3 LEU B O 1
ATOM 793 N N . ASP B 1 4 ? -23.078 -50.594 15.164 1 35.03 4 ASP B N 1
ATOM 794 C CA . ASP B 1 4 ? -23.203 -49.188 15.469 1 35.03 4 ASP B CA 1
ATOM 795 C C . ASP B 1 4 ? -22.125 -48.375 14.766 1 35.03 4 ASP B C 1
ATOM 797 O O . ASP B 1 4 ? -21 -48.25 15.266 1 35.03 4 ASP B O 1
ATOM 801 N N . ASP B 1 5 ? -21.766 -48.75 13.5 1 34.75 5 ASP B N 1
ATOM 802 C CA . ASP B 1 5 ? -20.875 -48.062 12.57 1 34.75 5 ASP B CA 1
ATOM 803 C C . ASP B 1 5 ? -21.172 -46.562 12.531 1 34.75 5 ASP B C 1
ATOM 805 O O . ASP B 1 5 ? -21.812 -46.094 11.602 1 34.75 5 ASP B O 1
ATOM 809 N N . GLN B 1 6 ? -21.969 -46.094 13.539 1 37.94 6 GLN B N 1
ATOM 810 C CA . GLN B 1 6 ? -22.062 -44.625 13.492 1 37.94 6 GLN B CA 1
ATOM 811 C C . GLN B 1 6 ? -20.703 -44 13.188 1 37.94 6 GLN B C 1
ATOM 813 O O . GLN B 1 6 ? -19.766 -44.125 13.977 1 37.94 6 GLN B O 1
ATOM 818 N N . GLU B 1 7 ? -20.312 -43.969 12.016 1 36.38 7 GLU B N 1
ATOM 819 C CA . GLU B 1 7 ? -19.203 -43.375 11.258 1 36.38 7 GLU B CA 1
ATOM 820 C C . GLU B 1 7 ? -18.766 -42.062 11.867 1 36.38 7 GLU B C 1
ATOM 822 O O . GLU B 1 7 ? -19.594 -41.25 12.266 1 36.38 7 GLU B O 1
ATOM 827 N N . LYS B 1 8 ? -17.531 -41.969 12.555 1 34.81 8 LYS B N 1
ATOM 828 C CA . LYS B 1 8 ? -16.531 -40.938 12.844 1 34.81 8 LYS B CA 1
ATOM 829 C C . LYS B 1 8 ? -16.609 -39.812 11.828 1 34.81 8 LYS B C 1
ATOM 831 O O . LYS B 1 8 ? -16.125 -39.938 10.703 1 34.81 8 LYS B O 1
ATOM 836 N N . LYS B 1 9 ? -17.766 -39.406 11.406 1 36.62 9 LYS B N 1
ATOM 837 C CA . LYS B 1 9 ? -17.672 -38.094 10.727 1 36.62 9 LYS B CA 1
ATOM 838 C C . LYS B 1 9 ? -16.672 -37.188 11.43 1 36.62 9 LYS B C 1
ATOM 840 O O . LYS B 1 9 ? -17 -36.562 12.445 1 36.62 9 LYS B O 1
ATOM 845 N N . SER B 1 10 ? -15.531 -37.75 11.953 1 34.78 10 SER B N 1
ATOM 846 C CA . SER B 1 10 ? -14.445 -36.844 12.32 1 34.78 10 SER B CA 1
ATOM 847 C C . SER B 1 10 ? -14.445 -35.594 11.438 1 34.78 10 SER B C 1
ATOM 849 O O . SER B 1 10 ? -14.477 -35.719 10.211 1 34.78 10 SER B O 1
ATOM 851 N N . SER B 1 11 ? -15.18 -34.625 11.664 1 37.53 11 SER B N 1
ATOM 852 C CA . SER B 1 11 ? -15.07 -33.219 11.227 1 37.53 11 SER B CA 1
ATOM 853 C C . SER B 1 11 ? -13.641 -32.875 10.844 1 37.53 11 SER B C 1
ATOM 855 O O . SER B 1 11 ? -12.781 -32.719 11.719 1 37.53 11 SER B O 1
ATOM 857 N N . GLU B 1 12 ? -12.836 -33.656 10.086 1 35.34 12 GLU B N 1
ATOM 858 C CA . GLU B 1 12 ? -11.609 -33.188 9.43 1 35.34 12 GLU B CA 1
ATOM 859 C C . GLU B 1 12 ? -11.664 -31.719 9.102 1 35.34 12 GLU B C 1
ATOM 861 O O . GLU B 1 12 ? -12.461 -31.281 8.273 1 35.34 12 GLU B O 1
ATOM 866 N N . ARG B 1 13 ? -11.82 -30.875 9.984 1 37.25 13 ARG B N 1
ATOM 867 C CA . ARG B 1 13 ? -11.375 -29.5 9.758 1 37.25 13 ARG B CA 1
ATOM 868 C C . ARG B 1 13 ? -10.25 -29.453 8.734 1 37.25 13 ARG B C 1
ATOM 870 O O . ARG B 1 13 ? -9.156 -29.984 8.977 1 37.25 13 ARG B O 1
ATOM 877 N N . LYS B 1 14 ? -10.438 -29.859 7.457 1 39.38 14 LYS B N 1
ATOM 878 C CA . LYS B 1 14 ? -9.555 -29.562 6.332 1 39.38 14 LYS B CA 1
ATOM 879 C C . LYS B 1 14 ? -8.5 -28.547 6.723 1 39.38 14 LYS B C 1
ATOM 881 O O . LYS B 1 14 ? -8.828 -27.406 7.078 1 39.38 14 LYS B O 1
ATOM 886 N N . ARG B 1 15 ? -7.555 -28.828 7.535 1 39.84 15 ARG B N 1
ATOM 887 C CA . ARG B 1 15 ? -6.336 -28.047 7.715 1 39.84 15 ARG B CA 1
ATOM 888 C C . ARG B 1 15 ? -6.031 -27.219 6.473 1 39.84 15 ARG B C 1
ATOM 890 O O . ARG B 1 15 ? -5.77 -27.766 5.402 1 39.84 15 ARG B O 1
ATOM 897 N N . GLU B 1 16 ? -6.777 -26.344 6.152 1 42.06 16 GLU B N 1
ATOM 898 C CA . GLU B 1 16 ? -6.246 -25.406 5.156 1 42.06 16 GLU B CA 1
ATOM 899 C C . GLU B 1 16 ? -4.723 -25.469 5.094 1 42.06 16 GLU B C 1
ATOM 901 O O . GLU B 1 16 ? -4.051 -25.359 6.121 1 42.06 16 GLU B O 1
ATOM 906 N N . LYS B 1 17 ? -4.012 -26.438 4.562 1 45.88 17 LYS B N 1
ATOM 907 C CA . LYS B 1 17 ? -2.576 -26.391 4.285 1 45.88 17 LYS B CA 1
ATOM 908 C C . LYS B 1 17 ? -2.016 -24.984 4.484 1 45.88 17 LYS B C 1
ATOM 910 O O . LYS B 1 17 ? -2.396 -24.062 3.77 1 45.88 17 LYS B O 1
ATOM 915 N N . GLU B 1 18 ? -1.842 -24.594 5.633 1 52.16 18 GLU B N 1
ATOM 916 C CA . GLU B 1 18 ? -1.289 -23.297 6.035 1 52.16 18 GLU B CA 1
ATOM 917 C C . GLU B 1 18 ? -0.067 -22.938 5.195 1 52.16 18 GLU B C 1
ATOM 919 O O . GLU B 1 18 ? 0.981 -23.578 5.309 1 52.16 18 GLU B O 1
ATOM 924 N N . SER B 1 19 ? -0.264 -22.719 3.963 1 64.5 19 SER B N 1
ATOM 925 C CA . SER B 1 19 ? 0.865 -22.25 3.168 1 64.5 19 SER B CA 1
ATOM 926 C C . SER B 1 19 ? 1.726 -21.281 3.957 1 64.5 19 SER B C 1
ATOM 928 O O . SER B 1 19 ? 1.232 -20.594 4.859 1 64.5 19 SER B O 1
ATOM 930 N N . PRO B 1 20 ? 3.057 -21.641 3.99 1 71.12 20 PRO B N 1
ATOM 931 C CA . PRO B 1 20 ? 3.955 -20.703 4.668 1 71.12 20 PRO B CA 1
ATOM 932 C C . PRO B 1 20 ? 3.551 -19.25 4.461 1 71.12 20 PRO B C 1
ATOM 934 O O . PRO B 1 20 ? 2.98 -18.891 3.422 1 71.12 20 PRO B O 1
ATOM 937 N N . PRO B 1 21 ? 3.723 -18.516 5.523 1 75.88 21 PRO B N 1
ATOM 938 C CA . PRO B 1 21 ? 3.344 -17.109 5.418 1 75.88 21 PRO B CA 1
ATOM 939 C C . PRO B 1 21 ? 4.02 -16.391 4.25 1 75.88 21 PRO B C 1
ATOM 941 O O . PRO B 1 21 ? 5.219 -16.578 4.02 1 75.88 21 PRO B O 1
ATOM 944 N N . THR B 1 22 ? 3.48 -15.789 3.441 1 93.12 22 THR B N 1
ATOM 945 C CA . THR B 1 22 ? 4 -15.086 2.275 1 93.12 22 THR B CA 1
ATOM 946 C C . THR B 1 22 ? 4.102 -13.586 2.549 1 93.12 22 THR B C 1
ATOM 948 O O . THR B 1 22 ? 4.352 -12.797 1.635 1 93.12 22 THR B O 1
ATOM 951 N N . LYS B 1 23 ? 3.979 -13.188 3.812 1 95.19 23 LYS B N 1
ATOM 952 C CA . LYS B 1 23 ? 4.035 -11.773 4.195 1 95.19 23 LYS B CA 1
ATOM 953 C C . LYS B 1 23 ? 5.461 -11.359 4.539 1 95.19 23 LYS B C 1
ATOM 955 O O . LYS B 1 23 ? 6.152 -12.047 5.289 1 95.19 23 LYS B O 1
ATOM 960 N N . VAL B 1 24 ? 5.977 -10.32 4 1 96.88 24 VAL B N 1
ATOM 961 C CA . VAL B 1 24 ? 7.297 -9.75 4.25 1 96.88 24 VAL B CA 1
ATOM 962 C C . VAL B 1 24 ? 7.152 -8.344 4.828 1 96.88 24 VAL B C 1
ATOM 964 O O . VAL B 1 24 ? 6.395 -7.527 4.305 1 96.88 24 VAL B O 1
ATOM 967 N N . LEU B 1 25 ? 7.918 -8.094 5.93 1 96.44 25 LEU B N 1
ATOM 968 C CA . LEU B 1 25 ? 7.984 -6.762 6.52 1 96.44 25 LEU B CA 1
ATOM 969 C C . LEU B 1 25 ? 9.32 -6.094 6.199 1 96.44 25 LEU B C 1
ATOM 971 O O . LEU B 1 25 ? 10.375 -6.699 6.367 1 96.44 25 LEU B O 1
ATOM 975 N N . ILE B 1 26 ? 9.281 -4.934 5.652 1 97 26 ILE B N 1
ATOM 976 C CA . ILE B 1 26 ? 10.453 -4.082 5.449 1 97 26 ILE B CA 1
ATOM 977 C C . ILE B 1 26 ? 10.453 -2.955 6.477 1 97 26 ILE B C 1
ATOM 979 O O . ILE B 1 26 ? 9.555 -2.109 6.48 1 97 26 ILE B O 1
ATOM 983 N N . ARG B 1 27 ? 11.539 -2.965 7.238 1 95.12 27 ARG B N 1
ATOM 984 C CA . ARG B 1 27 ? 11.609 -2.02 8.352 1 95.12 27 ARG B CA 1
ATOM 985 C C . ARG B 1 27 ? 12.711 -0.991 8.125 1 95.12 27 ARG B C 1
ATOM 987 O O . ARG B 1 27 ? 13.5 -1.115 7.184 1 95.12 27 ARG B O 1
ATOM 994 N N . ARG B 1 28 ? 12.656 0.034 8.922 1 94.38 28 ARG B N 1
ATOM 995 C CA . ARG B 1 28 ? 13.672 1.083 9.008 1 94.38 28 ARG B CA 1
ATOM 996 C C . ARG B 1 28 ? 13.875 1.76 7.66 1 94.38 28 ARG B C 1
ATOM 998 O O . ARG B 1 28 ? 15.016 1.947 7.223 1 94.38 28 ARG B O 1
ATOM 1005 N N . LEU B 1 29 ? 12.836 1.987 7.035 1 96.12 29 LEU B N 1
ATOM 1006 C CA . LEU B 1 29 ? 12.859 2.785 5.812 1 96.12 29 LEU B CA 1
ATOM 1007 C C . LEU B 1 29 ? 12.953 4.273 6.141 1 96.12 29 LEU B C 1
ATOM 1009 O O . LEU B 1 29 ? 12.391 4.73 7.137 1 96.12 29 LEU B O 1
ATOM 1013 N N . PRO B 1 30 ? 13.648 4.996 5.293 1 95.44 30 PRO B N 1
ATOM 1014 C CA . PRO B 1 30 ? 13.75 6.434 5.547 1 95.44 30 PRO B CA 1
ATOM 1015 C C . PRO B 1 30 ? 12.391 7.094 5.762 1 95.44 30 PRO B C 1
ATOM 1017 O O . PRO B 1 30 ? 11.414 6.738 5.094 1 95.44 30 PRO B O 1
ATOM 1020 N N . PRO B 1 31 ? 12.344 8.047 6.695 1 95.44 31 PRO B N 1
ATOM 1021 C CA . PRO B 1 31 ? 11.062 8.68 7.02 1 95.44 31 PRO B CA 1
ATOM 1022 C C . PRO B 1 31 ? 10.477 9.469 5.852 1 95.44 31 PRO B C 1
ATOM 1024 O O . PRO B 1 31 ? 9.266 9.703 5.809 1 95.44 31 PRO B O 1
ATOM 1027 N N . SER B 1 32 ? 11.219 9.883 4.902 1 93.44 32 SER B N 1
ATOM 1028 C CA . SER B 1 32 ? 10.773 10.703 3.781 1 93.44 32 SER B CA 1
ATOM 1029 C C . SER B 1 32 ? 10.375 9.836 2.592 1 93.44 32 SER B C 1
ATOM 1031 O O . SER B 1 32 ? 9.891 10.344 1.579 1 93.44 32 SER B O 1
ATOM 1033 N N . LEU B 1 33 ? 10.539 8.594 2.678 1 94.62 33 LEU B N 1
ATOM 1034 C CA . LEU B 1 33 ? 10.234 7.684 1.577 1 94.62 33 LEU B CA 1
ATOM 1035 C C . LEU B 1 33 ? 8.727 7.625 1.328 1 94.62 33 LEU B C 1
ATOM 1037 O O . LEU B 1 33 ? 7.941 7.562 2.275 1 94.62 33 LEU B O 1
ATOM 1041 N N . THR B 1 34 ? 8.383 7.633 0.091 1 94.12 34 THR B N 1
ATOM 1042 C CA . THR B 1 34 ? 6.98 7.512 -0.289 1 94.12 34 THR B CA 1
ATOM 1043 C C . THR B 1 34 ? 6.691 6.113 -0.831 1 94.12 34 THR B C 1
ATOM 1045 O O . THR B 1 34 ? 7.605 5.398 -1.246 1 94.12 34 THR B O 1
ATOM 1048 N N . PRO B 1 35 ? 5.484 5.734 -0.792 1 96.38 35 PRO B N 1
ATOM 1049 C CA . PRO B 1 35 ? 5.168 4.43 -1.378 1 96.38 35 PRO B CA 1
ATOM 1050 C C . PRO B 1 35 ? 5.535 4.34 -2.857 1 96.38 35 PRO B C 1
ATOM 1052 O O . PRO B 1 35 ? 5.965 3.283 -3.328 1 96.38 35 PRO B O 1
ATOM 1055 N N . GLU B 1 36 ? 5.43 5.402 -3.574 1 94.06 36 GLU B N 1
ATOM 1056 C CA . GLU B 1 36 ? 5.797 5.43 -4.988 1 94.06 36 GLU B CA 1
ATOM 1057 C C . GLU B 1 36 ? 7.277 5.125 -5.18 1 94.06 36 GLU B C 1
ATOM 1059 O O . GLU B 1 36 ? 7.641 4.266 -5.988 1 94.06 36 GLU B O 1
ATOM 1064 N N . THR B 1 37 ? 8.047 5.855 -4.453 1 93.25 37 THR B N 1
ATOM 1065 C CA . THR B 1 37 ? 9.492 5.707 -4.57 1 93.25 37 THR B CA 1
ATOM 1066 C C . THR B 1 37 ? 9.93 4.305 -4.16 1 93.25 37 THR B C 1
ATOM 1068 O O . THR B 1 37 ? 10.773 3.697 -4.812 1 93.25 37 THR B O 1
ATOM 1071 N N . LEU B 1 38 ? 9.367 3.799 -3.148 1 95.81 38 LEU B N 1
ATOM 1072 C CA . LEU B 1 38 ? 9.727 2.461 -2.689 1 95.81 38 LEU B CA 1
ATOM 1073 C C . LEU B 1 38 ? 9.391 1.416 -3.748 1 95.81 38 LEU B C 1
ATOM 1075 O O . LEU B 1 38 ? 10.227 0.571 -4.078 1 95.81 38 LEU B O 1
ATOM 1079 N N . LEU B 1 39 ? 8.188 1.499 -4.246 1 95.88 39 LEU B N 1
ATOM 1080 C CA . LEU B 1 39 ? 7.766 0.513 -5.234 1 95.88 39 LEU B CA 1
ATOM 1081 C C . LEU B 1 39 ? 8.633 0.586 -6.484 1 95.88 39 LEU B C 1
ATOM 1083 O O . LEU B 1 39 ? 8.914 -0.438 -7.109 1 95.88 39 LEU B O 1
ATOM 1087 N N . GLU B 1 40 ? 9.023 1.76 -6.777 1 92.88 40 GLU B N 1
ATOM 1088 C CA . GLU B 1 40 ? 9.953 1.91 -7.898 1 92.88 40 GLU B CA 1
ATOM 1089 C C . GLU B 1 40 ? 11.281 1.214 -7.613 1 92.88 40 GLU B C 1
ATOM 1091 O O . GLU B 1 40 ? 11.828 0.538 -8.484 1 92.88 40 GLU B O 1
ATOM 1096 N N . GLN B 1 41 ? 11.781 1.352 -6.441 1 92.62 41 GLN B N 1
ATOM 1097 C CA . GLN B 1 41 ? 13.055 0.747 -6.062 1 92.62 41 GLN B CA 1
ATOM 1098 C C . GLN B 1 41 ? 12.953 -0.775 -6.016 1 92.62 41 GLN B C 1
ATOM 1100 O O . GLN B 1 41 ? 13.914 -1.479 -6.328 1 92.62 41 GLN B O 1
ATOM 1105 N N . LEU B 1 42 ? 11.812 -1.259 -5.746 1 95 42 LEU B N 1
ATOM 1106 C CA . LEU B 1 42 ? 11.609 -2.693 -5.57 1 95 42 LEU B CA 1
ATOM 1107 C C . LEU B 1 42 ? 11.266 -3.357 -6.898 1 95 42 LEU B C 1
ATOM 1109 O O . LEU B 1 42 ? 11.25 -4.586 -7 1 95 42 LEU B O 1
ATOM 1113 N N . SER B 1 43 ? 11 -2.58 -7.895 1 92.56 43 SER B N 1
ATOM 1114 C CA . SER B 1 43 ? 10.523 -3.111 -9.164 1 92.56 43 SER B CA 1
ATOM 1115 C C . SER B 1 43 ? 11.633 -3.867 -9.898 1 92.56 43 SER B C 1
ATOM 1117 O O . SER B 1 43 ? 12.805 -3.488 -9.828 1 92.56 43 SER B O 1
ATOM 1119 N N . PRO B 1 44 ? 11.062 -4.875 -10.617 1 93.88 44 PRO B N 1
ATOM 1120 C CA . PRO B 1 44 ? 9.719 -5.445 -10.75 1 93.88 44 PRO B CA 1
ATOM 1121 C C . PRO B 1 44 ? 9.359 -6.383 -9.602 1 93.88 44 PRO B C 1
ATOM 1123 O O . PRO B 1 44 ? 10.227 -7.074 -9.07 1 93.88 44 PRO B O 1
ATOM 1126 N N . LEU B 1 45 ? 8.133 -6.363 -9.227 1 94.69 45 LEU B N 1
ATOM 1127 C CA . LEU B 1 45 ? 7.602 -7.277 -8.219 1 94.69 45 LEU B CA 1
ATOM 1128 C C . LEU B 1 45 ? 6.523 -8.172 -8.82 1 94.69 45 LEU B C 1
ATOM 1130 O O . LEU B 1 45 ? 5.762 -7.742 -9.688 1 94.69 45 LEU B O 1
ATOM 1134 N N . PRO B 1 46 ? 6.539 -9.398 -8.359 1 93.88 46 PRO B N 1
ATOM 1135 C CA . PRO B 1 46 ? 5.379 -10.211 -8.727 1 93.88 46 PRO B CA 1
ATOM 1136 C C . PRO B 1 46 ? 4.078 -9.703 -8.109 1 93.88 46 PRO B C 1
ATOM 1138 O O . PRO B 1 46 ? 4.09 -8.703 -7.379 1 93.88 46 PRO B O 1
ATOM 1141 N N . SER B 1 47 ? 2.93 -10.336 -8.492 1 93.38 47 SER B N 1
ATOM 1142 C CA . SER B 1 47 ? 1.652 -9.977 -7.883 1 93.38 47 SER B CA 1
ATOM 1143 C C . SER B 1 47 ? 1.74 -9.984 -6.363 1 93.38 47 SER B C 1
ATOM 1145 O O . SER B 1 47 ? 2.27 -10.922 -5.77 1 93.38 47 SER B O 1
ATOM 1147 N N . HIS B 1 48 ? 1.265 -8.938 -5.84 1 96.31 48 HIS B N 1
ATOM 1148 C CA . HIS B 1 48 ? 1.437 -8.797 -4.398 1 96.31 48 HIS B CA 1
ATOM 1149 C C . HIS B 1 48 ? 0.43 -7.812 -3.814 1 96.31 48 HIS B C 1
ATOM 1151 O O . HIS B 1 48 ? -0.156 -7.012 -4.547 1 96.31 48 HIS B O 1
ATOM 1157 N N . GLU B 1 49 ? 0.17 -7.949 -2.551 1 96.94 49 GLU B N 1
ATOM 1158 C CA . GLU B 1 49 ? -0.44 -6.898 -1.742 1 96.94 49 GLU B CA 1
ATOM 1159 C C . GLU B 1 49 ? 0.621 -5.988 -1.126 1 96.94 49 GLU B C 1
ATOM 1161 O O . GLU B 1 49 ? 1.751 -6.418 -0.889 1 96.94 49 GLU B O 1
ATOM 1166 N N . PHE B 1 50 ? 0.238 -4.816 -0.868 1 98.44 50 PHE B N 1
ATOM 1167 C CA . PHE B 1 50 ? 1.217 -3.836 -0.416 1 98.44 50 PHE B CA 1
ATOM 1168 C C . PHE B 1 50 ? 0.608 -2.9 0.623 1 98.44 50 PHE B C 1
ATOM 1170 O O . PHE B 1 50 ? -0.472 -2.348 0.409 1 98.44 50 PHE B O 1
ATOM 1177 N N . TYR B 1 51 ? 1.271 -2.789 1.756 1 98 51 TYR B N 1
ATOM 1178 C CA . TYR B 1 51 ? 0.877 -1.881 2.828 1 98 51 TYR B CA 1
ATOM 1179 C C . TYR B 1 51 ? 2.035 -0.975 3.227 1 98 51 TYR B C 1
ATOM 1181 O O . TYR B 1 51 ? 3.115 -1.456 3.582 1 98 51 TYR B O 1
ATOM 1189 N N . PHE B 1 52 ? 1.825 0.289 3.184 1 98.69 52 PHE B N 1
ATOM 1190 C CA . PHE B 1 52 ? 2.832 1.297 3.49 1 98.69 52 PHE B CA 1
ATOM 1191 C C . PHE B 1 52 ? 2.369 2.199 4.629 1 98.69 52 PHE B C 1
ATOM 1193 O O . PHE B 1 52 ? 1.289 2.791 4.555 1 98.69 52 PHE B O 1
ATOM 1200 N N . VAL B 1 53 ? 3.203 2.324 5.602 1 97.31 53 VAL B N 1
ATOM 1201 C CA . VAL B 1 53 ? 2.912 3.123 6.785 1 97.31 53 VAL B CA 1
ATOM 1202 C C . VAL B 1 53 ? 3.93 4.254 6.906 1 97.31 53 VAL B C 1
ATOM 1204 O O . VAL B 1 53 ? 5.137 4.008 6.984 1 97.31 53 VAL B O 1
ATOM 1207 N N . ARG B 1 54 ? 3.436 5.422 6.977 1 95.81 54 ARG B N 1
ATOM 1208 C CA . ARG B 1 54 ? 4.32 6.578 7.066 1 95.81 54 ARG B CA 1
ATOM 1209 C C . ARG B 1 54 ? 5.008 6.637 8.422 1 95.81 54 ARG B C 1
ATOM 1211 O O . ARG B 1 54 ? 4.5 6.098 9.406 1 95.81 54 ARG B O 1
ATOM 1218 N N . ALA B 1 55 ? 6.113 7.363 8.375 1 95.75 55 ALA B N 1
ATOM 1219 C CA . ALA B 1 55 ? 6.844 7.559 9.625 1 95.75 55 ALA B CA 1
ATOM 1220 C C . ALA B 1 55 ? 6.059 8.445 10.594 1 95.75 55 ALA B C 1
ATOM 1222 O O . ALA B 1 55 ? 5.414 9.406 10.172 1 95.75 55 ALA B O 1
ATOM 1223 N N . ASP B 1 56 ? 6.051 8.031 11.859 1 94.81 56 ASP B N 1
ATOM 1224 C CA . ASP B 1 56 ? 5.586 8.914 12.922 1 94.81 56 ASP B CA 1
ATOM 1225 C C . ASP B 1 56 ? 6.668 9.93 13.297 1 94.81 56 ASP B C 1
ATOM 1227 O O . ASP B 1 56 ? 7.598 9.602 14.039 1 94.81 56 ASP B O 1
ATOM 1231 N N . MET B 1 57 ? 6.457 11.125 12.805 1 93.44 57 MET B N 1
ATOM 1232 C CA . MET B 1 57 ? 7.512 12.125 12.914 1 93.44 57 MET B CA 1
ATOM 1233 C C . MET B 1 57 ? 7.699 12.57 14.359 1 93.44 57 MET B C 1
ATOM 1235 O O . MET B 1 57 ? 8.734 13.148 14.711 1 93.44 57 MET B O 1
ATOM 1239 N N . SER B 1 58 ? 6.707 12.359 15.141 1 95 58 SER B N 1
ATOM 1240 C CA . SER B 1 58 ? 6.836 12.734 16.547 1 95 58 SER B CA 1
ATOM 1241 C C . SER B 1 58 ? 7.941 11.938 17.234 1 95 58 SER B C 1
ATOM 1243 O O . SER B 1 58 ? 8.422 12.32 18.297 1 95 58 SER B O 1
ATOM 1245 N N . LEU B 1 59 ? 8.43 10.961 16.672 1 96 59 LEU B N 1
ATOM 1246 C CA . LEU B 1 59 ? 9.445 10.086 17.25 1 96 59 LEU B CA 1
ATOM 1247 C C . LEU B 1 59 ? 10.844 10.586 16.922 1 96 59 LEU B C 1
ATOM 1249 O O . LEU B 1 59 ? 11.836 9.992 17.344 1 96 59 LEU B O 1
ATOM 1253 N N . GLY B 1 60 ? 10.938 11.672 16.172 1 95.38 60 GLY B N 1
ATOM 1254 C CA . GLY B 1 60 ? 12.219 12.297 15.891 1 95.38 60 GLY B CA 1
ATOM 1255 C C . GLY B 1 60 ? 13.172 11.398 15.125 1 95.38 60 GLY B C 1
ATOM 1256 O O . GLY B 1 60 ? 12.828 10.906 14.039 1 95.38 60 GLY B O 1
ATOM 1257 N N . GLN B 1 61 ? 14.273 11.07 15.742 1 94.38 61 GLN B N 1
ATOM 1258 C CA . GLN B 1 61 ? 15.336 10.305 15.102 1 94.38 61 GLN B CA 1
ATOM 1259 C C . GLN B 1 61 ? 14.922 8.844 14.914 1 94.38 61 GLN B C 1
ATOM 1261 O O . GLN B 1 61 ? 15.508 8.125 14.109 1 94.38 61 GLN B O 1
ATOM 1266 N N . ASN B 1 62 ? 13.906 8.398 15.641 1 95.94 62 ASN B N 1
ATOM 1267 C CA . ASN B 1 62 ? 13.453 7.02 15.555 1 95.94 62 ASN B CA 1
ATOM 1268 C C . ASN B 1 62 ? 12.227 6.887 14.648 1 95.94 62 ASN B C 1
ATOM 1270 O O . ASN B 1 62 ? 11.508 5.891 14.719 1 95.94 62 ASN B O 1
ATOM 1274 N N . ALA B 1 63 ? 12.07 7.988 13.828 1 96.94 63 ALA B N 1
ATOM 1275 C CA . ALA B 1 63 ? 10.945 7.949 12.891 1 96.94 63 ALA B CA 1
ATOM 1276 C C . ALA B 1 63 ? 11.312 7.18 11.625 1 96.94 63 ALA B C 1
ATOM 1278 O O . ALA B 1 63 ? 12.18 7.602 10.867 1 96.94 63 ALA B O 1
ATOM 1279 N N . PHE B 1 64 ? 10.617 6.047 11.453 1 95.75 64 PHE B N 1
ATOM 1280 C CA . PHE B 1 64 ? 10.852 5.238 10.266 1 95.75 64 PHE B CA 1
ATOM 1281 C C . PHE B 1 64 ? 9.531 4.863 9.602 1 95.75 64 PHE B C 1
ATOM 1283 O O . PHE B 1 64 ? 8.5 4.746 10.266 1 95.75 64 PHE B O 1
ATOM 1290 N N . THR B 1 65 ? 9.633 4.758 8.312 1 96.38 65 THR B N 1
ATOM 1291 C CA . THR B 1 65 ? 8.531 4.191 7.547 1 96.38 65 THR B CA 1
ATOM 1292 C C . THR B 1 65 ? 8.594 2.666 7.555 1 96.38 65 THR B C 1
ATOM 1294 O O . THR B 1 65 ? 9.664 2.086 7.742 1 96.38 65 THR B O 1
ATOM 1297 N N . ARG B 1 66 ? 7.418 2.045 7.445 1 97.38 66 ARG B N 1
ATOM 1298 C CA . ARG B 1 66 ? 7.336 0.594 7.312 1 97.38 66 ARG B CA 1
ATOM 1299 C C . ARG B 1 66 ? 6.512 0.2 6.094 1 97.38 66 ARG B C 1
ATOM 1301 O O . ARG B 1 66 ? 5.605 0.929 5.688 1 97.38 66 ARG B O 1
ATOM 1308 N N . ALA B 1 67 ? 6.949 -0.926 5.535 1 98 67 ALA B N 1
ATOM 1309 C CA . ALA B 1 67 ? 6.156 -1.473 4.438 1 98 67 ALA B CA 1
ATOM 1310 C C . ALA B 1 67 ? 5.965 -2.979 4.594 1 98 67 ALA B C 1
ATOM 1312 O O . ALA B 1 67 ? 6.867 -3.68 5.059 1 98 67 ALA B O 1
ATOM 1313 N N . TYR B 1 68 ? 4.785 -3.441 4.211 1 98 68 TYR B N 1
ATOM 1314 C CA . TYR B 1 68 ? 4.438 -4.859 4.172 1 98 68 TYR B CA 1
ATOM 1315 C C . TYR B 1 68 ? 4.113 -5.301 2.748 1 98 68 TYR B C 1
ATOM 1317 O O . TYR B 1 68 ? 3.383 -4.613 2.029 1 98 68 TYR B O 1
ATOM 1325 N N . ILE B 1 69 ? 4.688 -6.426 2.455 1 97.81 69 ILE B N 1
ATOM 1326 C CA . ILE B 1 69 ? 4.355 -7.043 1.176 1 97.81 69 ILE B CA 1
ATOM 1327 C C . ILE B 1 69 ? 3.826 -8.453 1.409 1 97.81 69 ILE B C 1
ATOM 1329 O O . ILE B 1 69 ? 4.434 -9.242 2.143 1 97.81 69 ILE B O 1
ATOM 1333 N N . ASN B 1 70 ? 2.689 -8.727 0.854 1 96.81 70 ASN B N 1
ATOM 1334 C CA . ASN B 1 70 ? 2.152 -10.086 0.851 1 96.81 70 ASN B CA 1
ATOM 1335 C C . ASN B 1 70 ? 2.221 -10.711 -0.539 1 96.81 70 ASN B C 1
ATOM 1337 O O . ASN B 1 70 ? 1.452 -10.344 -1.429 1 96.81 70 ASN B O 1
ATOM 1341 N N . PHE B 1 71 ? 3.111 -11.688 -0.656 1 96.25 71 PHE B N 1
ATOM 1342 C CA . PHE B 1 71 ? 3.279 -12.367 -1.938 1 96.25 71 PHE B CA 1
ATOM 1343 C C . PHE B 1 71 ? 2.293 -13.516 -2.074 1 96.25 71 PHE B C 1
ATOM 1345 O O . PHE B 1 71 ? 1.607 -13.875 -1.114 1 96.25 71 PHE B O 1
ATOM 1352 N N . GLN B 1 72 ? 2.297 -14.016 -3.334 1 92 72 GLN B N 1
ATOM 1353 C CA . GLN B 1 72 ? 1.359 -15.102 -3.609 1 92 72 GLN B CA 1
ATOM 1354 C C . GLN B 1 72 ? 2.008 -16.469 -3.379 1 92 72 GLN B C 1
ATOM 1356 O O . GLN B 1 72 ? 1.314 -17.469 -3.273 1 92 72 GLN B O 1
ATOM 1361 N N . SER B 1 73 ? 3.33 -16.5 -3.32 1 93.38 73 SER B N 1
ATOM 1362 C CA . SER B 1 73 ? 4.02 -17.781 -3.154 1 93.38 73 SER B CA 1
ATOM 1363 C C . SER B 1 73 ? 5.277 -17.625 -2.303 1 93.38 73 SER B C 1
ATOM 1365 O O . SER B 1 73 ? 5.852 -16.531 -2.234 1 93.38 73 SER B O 1
ATOM 1367 N N . TYR B 1 74 ? 5.656 -18.719 -1.73 1 93.56 74 TYR B N 1
ATOM 1368 C CA . TYR B 1 74 ? 6.883 -18.719 -0.94 1 93.56 74 TYR B CA 1
ATOM 1369 C C . TYR B 1 74 ? 8.102 -18.516 -1.829 1 93.56 74 TYR B C 1
ATOM 1371 O O . TYR B 1 74 ? 9.109 -17.938 -1.392 1 93.56 74 TYR B O 1
ATOM 1379 N N . GLU B 1 75 ? 8.047 -19.062 -2.998 1 95.44 75 GLU B N 1
ATOM 1380 C CA . GLU B 1 75 ? 9.133 -18.859 -3.959 1 95.44 75 GLU B CA 1
ATOM 1381 C C . GLU B 1 75 ? 9.375 -17.375 -4.199 1 95.44 75 GLU B C 1
ATOM 1383 O O . GLU B 1 75 ? 10.523 -16.922 -4.254 1 95.44 75 GLU B O 1
ATOM 1388 N N . ASP B 1 76 ? 8.312 -16.609 -4.293 1 95.94 76 ASP B N 1
ATOM 1389 C CA . ASP B 1 76 ? 8.43 -15.172 -4.508 1 95.94 76 ASP B CA 1
ATOM 1390 C C . ASP B 1 76 ? 9.055 -14.484 -3.297 1 95.94 76 ASP B C 1
ATOM 1392 O O . ASP B 1 76 ? 9.82 -13.531 -3.445 1 95.94 76 ASP B O 1
ATOM 1396 N N . VAL B 1 77 ? 8.719 -14.953 -2.141 1 95.94 77 VAL B N 1
ATOM 1397 C CA . VAL B 1 77 ? 9.305 -14.414 -0.919 1 95.94 77 VAL B CA 1
ATOM 1398 C C . VAL B 1 77 ? 10.82 -14.633 -0.938 1 95.94 77 VAL B C 1
ATOM 1400 O O . VAL B 1 77 ? 11.586 -13.711 -0.65 1 95.94 77 VAL B O 1
ATOM 1403 N N . TYR B 1 78 ? 11.188 -15.82 -1.259 1 94.62 78 TYR B N 1
ATOM 1404 C CA . TYR B 1 78 ? 12.602 -16.188 -1.298 1 94.62 78 TYR B CA 1
ATOM 1405 C C . TYR B 1 78 ? 13.359 -15.32 -2.297 1 94.62 78 TYR B C 1
ATOM 1407 O O . TYR B 1 78 ? 14.43 -14.789 -1.982 1 94.62 78 TYR B O 1
ATOM 1415 N N . ASN B 1 79 ? 12.875 -15.227 -3.504 1 96 79 ASN B N 1
ATOM 1416 C CA . ASN B 1 79 ? 13.5 -14.406 -4.535 1 96 79 ASN B CA 1
ATOM 1417 C C . ASN B 1 79 ? 13.656 -12.961 -4.082 1 96 79 ASN B C 1
ATOM 1419 O O . ASN B 1 79 ? 14.695 -12.336 -4.32 1 96 79 ASN B O 1
ATOM 1423 N N . PHE B 1 80 ? 12.602 -12.484 -3.461 1 96.38 80 PHE B N 1
ATOM 1424 C CA . PHE B 1 80 ? 12.633 -11.117 -2.963 1 96.38 80 PHE B CA 1
ATOM 1425 C C . PHE B 1 80 ? 13.719 -10.945 -1.911 1 96.38 80 PHE B C 1
ATOM 1427 O O . PHE B 1 80 ? 14.5 -9.992 -1.971 1 96.38 80 PHE B O 1
ATOM 1434 N N . ARG B 1 81 ? 13.781 -11.766 -0.966 1 94.38 81 ARG B N 1
ATOM 1435 C CA . ARG B 1 81 ? 14.766 -11.68 0.107 1 94.38 81 ARG B CA 1
ATOM 1436 C C . ARG B 1 81 ? 16.188 -11.781 -0.443 1 94.38 81 ARG B C 1
ATOM 1438 O O . ARG B 1 81 ? 17.078 -11.055 -0 1 94.38 81 ARG B O 1
ATOM 1445 N N . ASP B 1 82 ? 16.359 -12.695 -1.361 1 95.25 82 ASP B N 1
ATOM 1446 C CA . ASP B 1 82 ? 17.672 -12.859 -1.977 1 95.25 82 ASP B CA 1
ATOM 1447 C C . ASP B 1 82 ? 18.125 -11.578 -2.67 1 95.25 82 ASP B C 1
ATOM 1449 O O . ASP B 1 82 ? 19.312 -11.227 -2.629 1 95.25 82 ASP B O 1
ATOM 1453 N N . GLN B 1 83 ? 17.234 -10.961 -3.258 1 93.88 83 GLN B N 1
ATOM 1454 C CA . GLN B 1 83 ? 17.547 -9.75 -4.016 1 93.88 83 GLN B CA 1
ATOM 1455 C C . GLN B 1 83 ? 17.781 -8.562 -3.088 1 93.88 83 GLN B C 1
ATOM 1457 O O . GLN B 1 83 ? 18.641 -7.719 -3.352 1 93.88 83 GLN B O 1
ATOM 1462 N N . PHE B 1 84 ? 17.031 -8.5 -2.043 1 93.44 84 PHE B N 1
ATOM 1463 C CA . PHE B 1 84 ? 17.062 -7.273 -1.248 1 93.44 84 PHE B CA 1
ATOM 1464 C C . PHE B 1 84 ? 17.672 -7.543 0.126 1 93.44 84 PHE B C 1
ATOM 1466 O O . PHE B 1 84 ? 17.594 -6.691 1.016 1 93.44 84 PHE B O 1
ATOM 1473 N N . ASP B 1 85 ? 18.203 -8.633 0.228 1 89.94 85 ASP B N 1
ATOM 1474 C CA . ASP B 1 85 ? 18.875 -8.922 1.491 1 89.94 85 ASP B CA 1
ATOM 1475 C C . ASP B 1 85 ? 20.062 -7.977 1.711 1 89.94 85 ASP B C 1
ATOM 1477 O O . ASP B 1 85 ? 20.938 -7.863 0.854 1 89.94 85 ASP B O 1
ATOM 1481 N N . GLY B 1 86 ? 20.125 -7.188 2.773 1 88.12 86 GLY B N 1
ATOM 1482 C CA . GLY B 1 86 ? 21.188 -6.242 3.074 1 88.12 86 GLY B CA 1
ATOM 1483 C C . GLY B 1 86 ? 21.078 -4.949 2.287 1 88.12 86 GLY B C 1
ATOM 1484 O O . GLY B 1 86 ? 22 -4.145 2.271 1 88.12 86 GLY B O 1
ATOM 1485 N N . TYR B 1 87 ? 20.016 -4.812 1.622 1 89.25 87 TYR B N 1
ATOM 1486 C CA . TYR B 1 87 ? 19.812 -3.615 0.815 1 89.25 87 TYR B CA 1
ATOM 1487 C C . TYR B 1 87 ? 19.562 -2.398 1.699 1 89.25 87 TYR B C 1
ATOM 1489 O O . TYR B 1 87 ? 18.891 -2.494 2.727 1 89.25 87 TYR B O 1
ATOM 1497 N N . VAL B 1 88 ? 20.172 -1.283 1.336 1 89.06 88 VAL B N 1
ATOM 1498 C CA . VAL B 1 88 ? 19.969 -0.02 2.037 1 89.06 88 VAL B CA 1
ATOM 1499 C C . VAL B 1 88 ? 19.109 0.91 1.189 1 89.06 88 VAL B C 1
ATOM 1501 O O . VAL B 1 88 ? 19.469 1.26 0.066 1 89.06 88 VAL B O 1
ATOM 1504 N N . PHE B 1 89 ? 17.938 1.213 1.759 1 90 89 PHE B N 1
ATOM 1505 C CA . PHE B 1 89 ? 17.031 2.104 1.037 1 90 89 PHE B CA 1
ATOM 1506 C C . PHE B 1 89 ? 17.406 3.561 1.284 1 90 89 PHE B C 1
ATOM 1508 O O . PHE B 1 89 ? 17.625 3.965 2.428 1 90 89 PHE B O 1
ATOM 1515 N N . VAL B 1 90 ? 17.562 4.293 0.125 1 82.69 90 VAL B N 1
ATOM 1516 C CA . VAL B 1 90 ? 17.922 5.703 0.206 1 82.69 90 VAL B CA 1
ATOM 1517 C C . VAL B 1 90 ? 16.781 6.559 -0.35 1 82.69 90 VAL B C 1
ATOM 1519 O O . VAL B 1 90 ? 15.984 6.09 -1.167 1 82.69 90 VAL B O 1
ATOM 1522 N N . ASP B 1 91 ? 16.531 7.742 0.321 1 75.5 91 ASP B N 1
ATOM 1523 C CA . ASP B 1 91 ? 15.539 8.688 -0.174 1 75.5 91 ASP B CA 1
ATOM 1524 C C . ASP B 1 91 ? 16 9.336 -1.479 1 75.5 91 ASP B C 1
ATOM 1526 O O . ASP B 1 91 ? 17.203 9.453 -1.728 1 75.5 91 ASP B O 1
ATOM 1530 N N . GLY B 1 92 ? 15.57 8.938 -2.576 1 58.81 92 GLY B N 1
ATOM 1531 C CA . GLY B 1 92 ? 15.961 9.672 -3.764 1 58.81 92 GLY B CA 1
ATOM 1532 C C . GLY B 1 92 ? 15.945 11.18 -3.562 1 58.81 92 GLY B C 1
ATOM 1533 O O . GLY B 1 92 ? 14.93 11.828 -3.791 1 58.81 92 GLY B O 1
ATOM 1534 N N . LYS B 1 93 ? 16.453 11.664 -2.615 1 47.5 93 LYS B N 1
ATOM 1535 C CA . LYS B 1 93 ? 16.672 13.094 -2.842 1 47.5 93 LYS B CA 1
ATOM 1536 C C . LYS B 1 93 ? 17.766 13.32 -3.889 1 47.5 93 LYS B C 1
ATOM 1538 O O . LYS B 1 93 ? 18.641 12.477 -4.066 1 47.5 93 LYS B O 1
#

Secondary structure (DSSP, 8-state):
--TT------------------EEEEEEE-TT--HHHHHHHH-S--SEEEEEE---GGGGGG--EEEEEEES-HHHHHHHHHHHTT-------/----------------------EEEEEEE-TT--HHHHHHHH-S--SEEEEEE---GGGGGG--EEEEEEES-HHHHHHHHHHHTT-------

Solvent-accessible surface area (backbone atoms only — not comparable to full-atom values): 11400 Å² total; per-residue (Å²): 135,78,72,77,70,69,71,78,73,68,77,67,69,74,68,68,78,73,65,74,81,28,67,44,81,47,70,78,32,48,49,83,55,44,69,62,58,49,47,60,71,56,54,85,68,74,76,52,27,40,37,36,41,62,34,53,65,89,52,55,92,75,25,35,15,39,36,36,36,36,40,84,37,59,68,55,45,52,55,49,46,66,70,49,59,88,63,79,80,71,64,85,117,132,80,81,79,67,75,70,78,73,65,77,70,71,73,68,67,78,75,65,73,81,28,68,44,80,47,70,79,32,48,49,81,55,45,69,62,60,50,47,58,71,57,54,87,70,76,75,52,27,41,37,36,41,62,34,53,66,90,51,56,92,74,25,36,17,39,37,38,37,37,40,83,36,58,67,56,43,51,54,49,45,68,72,49,60,89,62,79,78,71,65,86,119

Nearest PDB structures (foldseek):
  7qg6-assembly1_C  TM=9.313E-01  e=8.144E-07  Homo sapiens
  7qg6-assembly1_A  TM=9.255E-01  e=8.689E-07  Homo sapiens
  7qg6-assembly1_E  TM=9.326E-01  e=1.556E-06  Homo sapiens
  7qg6-assembly1_G  TM=9.164E-01  e=8.368E-06  Homo sapiens
  6le1-assembly1_A-2  TM=7.205E-01  e=2.557E-02  Homo sapiens

Sequence (186 aa):
MALDDQEKKSSERKREKESPPTKVLIRRLPPSLTPETLLEQLSPLPSHEFYFVRADMSLGQNAFTRAYINFQSYEDVYNFRDQFDGYVFVDGKMALDDQEKKSSERKREKESPPTKVLIRRLPPSLTPETLLEQLSPLPSHEFYFVRADMSLGQNAFTRAYINFQSYEDVYNFRDQFDGYVFVDGK

Radius of gyration: 23.91 Å; Cα contacts (8 Å, |Δi|>4): 232; chains: 2; bounding box: 46×79×78 Å

Foldseek 3Di:
DPPPPPPPPVPPPVPPPPAPFQKDKDWFADQPDDPVNVPVVQPPADDWDKDKDHFPCVVPPPTGIMMMIGDPHVVRSVVSCVVCPVNDHDDPD/DDDPPVDCPVVPPVPPPPAPFQKDKDWQADQPDDPVNVPVVQPPADDWDKDKAHFPCVVPPPTGIMMMIGDPHVVRSVVSCVVCPVNDHDDPD

pLDDT: mean 81.92, std 22.92, range [28.23, 98.69]

InterPro domains:
  IPR005120 UPF3 domain [PF03467] (21-93)
  IPR012677 Nucleotide-binding alpha-beta plait domain superfamily [G3DSA:3.30.70.330] (13-93)
  IPR035979 RNA-binding domain superfamily [SSF54928] (22-92)
  IPR039722 Nonsense-mediated mRNA decay protein 3 [PTHR13112] (8-93)